Protein AF-A0A2W2F223-F1 (afdb_monomer)

Secondary structure (DSSP, 8-state):
--SSSSGGG---S-THHHHHHHHHHHHHHHHHHT-HHHHHHHHHHSEEEEEHHHHHHHHHHHHHHHHHHHHHH-TT----SHHHHHHHHHTPPP-TTTT----SEEEETTEEEEEHHHHHHHHHHHT-TTSS---HHHHHHHHHHHHHHHHHHHHTSTTPPPTTSPPTT-----TTS------SEEEEETTEEEEEEE--PPP-HHHHTT-HHHHHHHHHHHHHHHHHHHHHHHHHHH--B-SS-B-TT-SEEEEEEEESS-----SSGGG-EEEE-TTSPEEESEEEHHHHHHHHT----

Sequence (301 aa):
MLAQTSALSIRWWEPELPAMIALLQALSHYLTHYTSAGWLSLVRYGYVSLRREALEELLSRTLPTLQAELAAWLPLDNFTEAQQILERLDHMPLRLWPQEPGPVVHWAGPDILIDFEAASRHLHRLCTVAGTTHDPKVAKVRADHFEQTVQHLIDQTPWKPSQSAPIRGFKPRPRGTKVLTDFDAVGELSDTLLIVSCKSHPYTASYDAGDHKTVRNVASLVENAVTKWAEVVATLTGRPVGANYDFSRYRRILGTVCLPHTPYTSLGPATEVIDTNAQGQPLRAANSFEELATWLGAEKG

Foldseek 3Di:
DPDDDPVVPDDLFDLLLLLLVLLVVLVVCCCVPPDPVQVVCCVPPQKGKDFPVVSQVSSQVCQVVSQVVCCVVPVPHHDNGSVVSVVSQVPPDQDPFVHADDGQWDDDDRMIMGRNVNSVRVNVVRPDSQADPPPVVSVVVLLLVQLVVLQVLQCQFLQNDDPQDDQFQDFFAAAPGDTLGTQSHWGDDQQEIEGEAEDAHDDDSCVVVPVVVVLVVVQVVLVVVLVSQVVVQVCCQVGQDHPPGHSVSHPYYHYAYEYQDDHDYDPDQQADFPDAAPVRQTDGNYDYSVSVSVRSVPDDD

Structure (mmCIF, N/CA/C/O backbone):
data_AF-A0A2W2F223-F1
#
_entry.id   AF-A0A2W2F223-F1
#
loop_
_atom_site.group_PDB
_atom_site.id
_atom_site.type_symbol
_atom_site.label_atom_id
_atom_site.label_alt_id
_atom_site.label_comp_id
_atom_site.label_asym_id
_atom_site.label_entity_id
_atom_site.label_seq_id
_atom_site.pdbx_PDB_ins_code
_atom_site.Cartn_x
_atom_site.Cartn_y
_atom_site.Cartn_z
_atom_site.occupancy
_atom_site.B_iso_or_equiv
_atom_site.auth_seq_id
_atom_site.auth_comp_id
_atom_site.auth_asym_id
_atom_site.auth_atom_id
_atom_site.pdbx_PDB_model_num
ATOM 1 N N . MET A 1 1 ? 17.161 24.081 4.246 1.00 33.97 1 MET A N 1
ATOM 2 C CA . MET A 1 1 ? 18.411 23.354 3.929 1.00 33.97 1 MET A CA 1
ATOM 3 C C . MET A 1 1 ? 18.612 22.223 4.948 1.00 33.97 1 MET A C 1
ATOM 5 O O . MET A 1 1 ? 19.517 22.290 5.757 1.00 33.97 1 MET A O 1
ATOM 9 N N . LEU A 1 2 ? 17.710 21.231 4.952 1.00 30.62 2 LEU A N 1
ATOM 10 C CA . LEU A 1 2 ? 17.731 20.001 5.770 1.00 30.62 2 LEU A CA 1
ATOM 11 C C . LEU A 1 2 ? 16.719 19.026 5.128 1.00 30.62 2 LEU A C 1
ATOM 13 O O . LEU A 1 2 ? 15.607 18.881 5.618 1.00 30.62 2 LEU A O 1
ATOM 17 N N . ALA A 1 3 ? 17.033 18.471 3.951 1.00 30.80 3 ALA A N 1
ATOM 18 C CA . ALA A 1 3 ? 16.154 17.488 3.290 1.00 30.80 3 ALA A CA 1
ATOM 19 C C . ALA A 1 3 ? 16.835 16.591 2.234 1.00 30.80 3 ALA A C 1
ATOM 21 O O . ALA A 1 3 ? 16.138 15.864 1.540 1.00 30.80 3 ALA A O 1
ATOM 22 N N . GLN A 1 4 ? 18.164 16.613 2.073 1.00 33.88 4 GLN A N 1
ATOM 23 C CA . GLN A 1 4 ? 18.821 15.866 0.981 1.00 33.88 4 GLN A CA 1
ATOM 24 C C . GLN A 1 4 ? 19.771 14.751 1.434 1.00 33.88 4 GLN A C 1
ATOM 26 O O . GLN A 1 4 ? 20.202 13.956 0.611 1.00 33.88 4 GLN A O 1
ATOM 31 N N . THR A 1 5 ? 20.053 14.609 2.730 1.00 34.19 5 THR A N 1
ATOM 32 C CA . THR A 1 5 ? 21.125 13.704 3.185 1.00 34.19 5 THR A CA 1
ATOM 33 C C . THR A 1 5 ? 20.661 12.318 3.654 1.00 34.19 5 THR A C 1
ATOM 35 O O . THR A 1 5 ? 21.509 11.495 3.975 1.00 34.19 5 THR A O 1
ATOM 38 N N . SER A 1 6 ? 19.352 12.013 3.694 1.00 42.22 6 SER A N 1
ATOM 39 C CA . SER A 1 6 ? 18.862 10.696 4.176 1.00 42.22 6 SER A CA 1
ATOM 40 C C . SER A 1 6 ? 18.339 9.745 3.086 1.00 42.22 6 SER A C 1
ATOM 42 O O . SER A 1 6 ? 18.325 8.531 3.295 1.00 42.22 6 SER A O 1
ATOM 44 N N . ALA A 1 7 ? 17.980 10.268 1.906 1.00 48.12 7 ALA A N 1
ATOM 45 C CA . ALA A 1 7 ? 17.418 9.475 0.805 1.00 48.12 7 ALA A CA 1
ATOM 46 C C . ALA A 1 7 ? 18.445 8.544 0.128 1.00 48.12 7 ALA A C 1
ATOM 48 O O . ALA A 1 7 ? 18.071 7.541 -0.467 1.00 48.12 7 ALA A O 1
ATOM 49 N N . LEU A 1 8 ? 19.745 8.820 0.281 1.00 52.53 8 LEU A N 1
ATOM 50 C CA . LEU A 1 8 ? 20.840 8.084 -0.368 1.00 52.53 8 LEU A CA 1
ATOM 51 C C . LEU A 1 8 ? 21.090 6.664 0.185 1.00 52.53 8 LEU A C 1
ATOM 53 O O . LEU A 1 8 ? 21.979 5.980 -0.308 1.00 52.53 8 LEU A O 1
ATOM 57 N N . SER A 1 9 ? 20.364 6.208 1.217 1.00 63.41 9 SER A N 1
ATOM 58 C CA . SER A 1 9 ? 20.694 4.956 1.935 1.00 63.41 9 SER A CA 1
ATOM 59 C C . SER A 1 9 ? 19.692 3.810 1.789 1.00 63.41 9 SER A C 1
ATOM 61 O O . SER A 1 9 ? 19.864 2.788 2.456 1.00 63.41 9 SER A O 1
ATOM 63 N N . ILE A 1 10 ? 18.636 3.977 0.987 1.00 73.81 10 ILE A N 1
ATOM 64 C CA . ILE A 1 10 ? 17.572 2.978 0.839 1.00 73.81 10 ILE A CA 1
ATOM 65 C C . ILE A 1 10 ? 17.520 2.528 -0.619 1.00 73.81 10 ILE A C 1
ATOM 67 O O . ILE A 1 10 ? 17.079 3.279 -1.488 1.00 73.81 10 ILE A O 1
ATOM 71 N N . ARG A 1 11 ? 17.946 1.289 -0.882 1.00 79.12 11 ARG A N 1
ATOM 72 C CA . ARG A 1 11 ? 17.775 0.658 -2.193 1.00 79.12 11 ARG A CA 1
ATOM 73 C C . ARG A 1 11 ? 16.401 -0.000 -2.223 1.00 79.12 11 ARG A C 1
ATOM 75 O O . ARG A 1 11 ? 16.211 -1.037 -1.597 1.00 79.12 11 ARG A O 1
ATOM 82 N N . TRP A 1 12 ? 15.445 0.615 -2.913 1.00 81.25 12 TRP A N 1
ATOM 83 C CA . TRP A 1 12 ? 14.082 0.083 -3.051 1.00 81.25 12 TRP A CA 1
ATOM 84 C C . TRP A 1 12 ? 13.846 -0.656 -4.376 1.00 81.25 12 TRP A C 1
ATOM 86 O O . TRP A 1 12 ? 12.848 -1.361 -4.495 1.00 81.25 12 TRP A O 1
ATOM 96 N N . TRP A 1 13 ? 14.767 -0.533 -5.332 1.00 84.00 13 TRP A N 1
ATOM 97 C CA . TRP A 1 13 ? 14.643 -1.044 -6.697 1.00 84.00 13 TRP A CA 1
ATOM 98 C C . TRP A 1 13 ? 15.565 -2.237 -6.991 1.00 84.00 13 TRP A C 1
ATOM 100 O O . TRP A 1 13 ? 16.594 -2.435 -6.335 1.00 84.00 13 TRP A O 1
ATOM 110 N N . GLU A 1 14 ? 15.203 -2.999 -8.025 1.00 82.88 14 GLU A N 1
ATOM 111 C CA . GLU A 1 14 ? 16.030 -4.053 -8.626 1.00 82.88 14 GLU A CA 1
ATOM 112 C C . GLU A 1 14 ? 17.066 -3.442 -9.603 1.00 82.88 14 GLU A C 1
ATOM 114 O O . GLU A 1 14 ? 16.753 -2.438 -10.250 1.00 82.88 14 GLU A O 1
ATOM 119 N N . PRO A 1 15 ? 18.284 -4.007 -9.742 1.00 82.00 15 PRO A N 1
ATOM 120 C CA . PRO A 1 15 ? 19.326 -3.504 -10.658 1.00 82.00 15 PRO A CA 1
ATOM 121 C C . PRO A 1 15 ? 18.886 -3.345 -12.124 1.00 82.00 15 PRO A C 1
ATOM 123 O O . PRO A 1 15 ? 19.472 -2.570 -12.880 1.00 82.00 15 PRO A O 1
ATOM 126 N N . GLU A 1 16 ? 17.862 -4.086 -12.534 1.00 88.56 16 GLU A N 1
ATOM 127 C CA . GLU A 1 16 ? 17.272 -4.067 -13.869 1.00 88.56 16 GLU A CA 1
ATOM 128 C C . GLU A 1 16 ? 16.435 -2.800 -14.121 1.00 88.56 16 GLU A C 1
ATOM 130 O O . GLU A 1 16 ? 16.304 -2.383 -15.271 1.00 88.56 16 GLU A O 1
ATOM 135 N N . LEU A 1 17 ? 15.900 -2.145 -13.076 1.00 89.44 17 LEU A N 1
ATOM 136 C CA . LEU A 1 17 ? 15.069 -0.941 -13.222 1.00 89.44 17 LEU A CA 1
ATOM 137 C C . LEU A 1 17 ? 15.830 0.221 -13.893 1.00 89.44 17 LEU A C 1
ATOM 139 O O . LEU A 1 17 ? 15.339 0.726 -14.906 1.00 89.44 17 LEU A O 1
ATOM 143 N N . PRO A 1 18 ? 17.021 0.633 -13.409 1.00 89.94 18 PRO A N 1
ATOM 144 C CA . PRO A 1 18 ? 17.827 1.643 -14.088 1.00 89.94 18 PRO A CA 1
ATOM 145 C C . PRO A 1 18 ? 18.122 1.306 -15.560 1.00 89.94 18 PRO A C 1
ATOM 147 O O . PRO A 1 18 ? 18.061 2.192 -16.411 1.00 89.94 18 PRO A O 1
ATOM 150 N N . ALA A 1 19 ? 18.406 0.036 -15.877 1.00 91.62 19 ALA A N 1
ATOM 151 C CA . ALA A 1 19 ? 18.698 -0.398 -17.246 1.00 91.62 19 ALA A CA 1
ATOM 152 C C . ALA A 1 19 ? 17.461 -0.288 -18.152 1.00 91.62 19 ALA A C 1
ATOM 154 O O . ALA A 1 19 ? 17.561 0.185 -19.284 1.00 91.62 19 ALA A O 1
ATOM 155 N N . MET A 1 20 ? 16.286 -0.663 -17.636 1.00 93.25 20 MET A N 1
ATOM 156 C CA . MET A 1 20 ? 15.016 -0.560 -18.358 1.00 93.25 20 MET A CA 1
ATOM 157 C C . MET A 1 20 ? 14.660 0.893 -18.679 1.00 93.25 20 MET A C 1
ATOM 159 O O . MET A 1 20 ? 14.291 1.210 -19.810 1.00 93.25 20 MET A O 1
ATOM 163 N N . ILE A 1 21 ? 14.806 1.789 -17.697 1.00 91.75 21 ILE A N 1
ATOM 164 C CA . ILE A 1 21 ? 14.555 3.223 -17.888 1.00 91.75 21 ILE A CA 1
ATOM 165 C C . ILE A 1 21 ? 15.521 3.789 -18.933 1.00 91.75 21 ILE A C 1
ATOM 167 O O . ILE A 1 21 ? 15.077 4.474 -19.854 1.00 91.75 21 ILE A O 1
ATOM 171 N N . ALA A 1 22 ? 16.812 3.452 -18.840 1.00 91.12 22 ALA A N 1
ATOM 172 C CA . ALA A 1 22 ? 17.816 3.925 -19.787 1.00 91.12 22 ALA A CA 1
ATOM 173 C C . ALA A 1 22 ? 17.512 3.483 -21.230 1.00 91.12 22 ALA A C 1
ATOM 175 O O . ALA A 1 22 ? 17.562 4.308 -22.145 1.00 91.12 22 ALA A O 1
ATOM 176 N N . LEU A 1 23 ? 17.127 2.216 -21.437 1.00 93.00 23 LEU A N 1
ATOM 177 C CA . LEU A 1 23 ? 16.709 1.714 -22.750 1.00 93.00 23 LEU A CA 1
ATOM 178 C C . LEU A 1 23 ? 15.499 2.487 -23.293 1.00 93.00 23 LEU A C 1
ATOM 180 O O . LEU A 1 23 ? 15.528 2.962 -24.429 1.00 93.00 23 LEU A O 1
ATOM 184 N N . LEU A 1 24 ? 14.441 2.639 -22.493 1.00 92.62 24 LEU A N 1
ATOM 185 C CA . LEU A 1 24 ? 13.205 3.299 -22.926 1.00 92.62 24 LEU A CA 1
ATOM 186 C C . LEU A 1 24 ? 13.406 4.791 -23.226 1.00 92.62 24 LEU A C 1
ATOM 188 O O . LEU A 1 24 ? 12.861 5.301 -24.208 1.00 92.62 24 LEU A O 1
ATOM 192 N N . GLN A 1 25 ? 14.220 5.493 -22.433 1.00 89.25 25 GLN A N 1
ATOM 193 C CA . GLN A 1 25 ? 14.566 6.893 -22.691 1.00 89.25 25 GLN A CA 1
ATOM 194 C C . GLN A 1 25 ? 15.412 7.045 -23.962 1.00 89.25 25 GLN A C 1
ATOM 196 O O . GLN A 1 25 ? 15.127 7.919 -24.786 1.00 89.25 25 GLN A O 1
ATOM 201 N N . ALA A 1 26 ? 16.400 6.169 -24.174 1.00 90.12 26 ALA A N 1
ATOM 202 C CA . ALA A 1 26 ? 17.192 6.154 -25.401 1.00 90.12 26 ALA A CA 1
ATOM 203 C C . ALA A 1 26 ? 16.303 5.924 -26.635 1.00 90.12 26 ALA A C 1
ATOM 205 O O . ALA A 1 26 ? 16.386 6.671 -27.612 1.00 90.12 26 ALA A O 1
ATOM 206 N N . LEU A 1 27 ? 15.382 4.958 -26.575 1.00 90.69 27 LEU A N 1
ATOM 207 C CA . LEU A 1 27 ? 14.442 4.690 -27.666 1.00 90.69 27 LEU A CA 1
ATOM 208 C C . LEU A 1 27 ? 13.472 5.848 -27.908 1.00 90.69 27 LEU A C 1
ATOM 210 O O . LEU A 1 27 ? 13.186 6.158 -29.062 1.00 90.69 27 LEU A O 1
ATOM 214 N N . SER A 1 28 ? 13.009 6.529 -26.858 1.00 88.75 28 SER A N 1
ATOM 215 C CA . SER A 1 28 ? 12.209 7.752 -26.998 1.00 88.75 28 SER A CA 1
ATOM 216 C C . SER A 1 28 ? 12.966 8.829 -27.786 1.00 88.75 28 SER A C 1
ATOM 218 O O . SER A 1 28 ? 12.421 9.422 -28.723 1.00 88.75 28 SER A O 1
ATOM 220 N N . HIS A 1 29 ? 14.256 9.021 -27.489 1.00 86.62 29 HIS A N 1
ATOM 221 C CA . HIS A 1 29 ? 15.120 9.929 -28.245 1.00 86.62 29 HIS A CA 1
ATOM 222 C C . HIS A 1 29 ? 15.270 9.487 -29.713 1.00 86.62 29 HIS A C 1
ATOM 224 O O . HIS A 1 29 ? 15.139 10.308 -30.624 1.00 86.62 29 HIS A O 1
ATOM 230 N N . TYR A 1 30 ? 15.465 8.189 -29.965 1.00 87.38 30 TYR A N 1
ATOM 231 C CA . TYR A 1 30 ? 15.542 7.630 -31.319 1.00 87.38 30 TYR A CA 1
ATOM 232 C C . TYR A 1 30 ? 14.266 7.860 -32.137 1.00 87.38 30 TYR A C 1
ATOM 234 O O . TYR A 1 30 ? 14.318 8.393 -33.248 1.00 87.38 30 TYR A O 1
ATOM 242 N N . LEU A 1 31 ? 13.114 7.511 -31.567 1.00 89.38 31 LEU A N 1
ATOM 243 C CA . LEU A 1 31 ? 11.806 7.666 -32.201 1.00 89.38 31 LEU A CA 1
ATOM 244 C C . LEU A 1 31 ? 11.466 9.139 -32.460 1.00 89.38 31 LEU A C 1
ATOM 246 O O . LEU A 1 31 ? 10.843 9.465 -33.467 1.00 89.38 31 LEU A O 1
ATOM 250 N N . THR A 1 32 ? 11.887 10.044 -31.579 1.00 87.44 32 THR A N 1
ATOM 251 C CA . THR A 1 32 ? 11.596 11.477 -31.721 1.00 87.44 32 THR A CA 1
ATOM 252 C C . THR A 1 32 ? 12.486 12.154 -32.763 1.00 87.44 32 THR A C 1
ATOM 254 O O . THR A 1 32 ? 12.004 12.992 -33.523 1.00 87.44 32 THR A O 1
ATOM 257 N N . HIS A 1 33 ? 13.775 11.806 -32.819 1.00 84.69 33 HIS A N 1
ATOM 258 C CA . HIS A 1 33 ? 14.760 12.586 -33.580 1.00 84.69 33 HIS A CA 1
ATOM 259 C C . HIS A 1 33 ? 15.299 11.908 -34.842 1.00 84.69 33 HIS A C 1
ATOM 261 O O . HIS A 1 33 ? 15.836 12.606 -35.700 1.00 84.69 33 HIS A O 1
ATOM 267 N N . TYR A 1 34 ? 15.170 10.585 -34.981 1.00 81.94 34 TYR A N 1
ATOM 268 C CA . TYR A 1 34 ? 15.883 9.844 -36.029 1.00 81.94 34 TYR A CA 1
ATOM 269 C C . TYR A 1 34 ? 14.976 9.080 -36.993 1.00 81.94 34 TYR A C 1
ATOM 271 O O . TYR A 1 34 ? 15.423 8.762 -38.095 1.00 81.94 34 TYR A O 1
ATOM 279 N N . THR A 1 35 ? 13.720 8.774 -36.641 1.00 82.75 35 THR A N 1
ATOM 280 C CA . THR A 1 35 ? 12.851 8.014 -37.554 1.00 82.75 35 THR A CA 1
ATOM 281 C C . THR A 1 35 ? 11.352 8.177 -37.305 1.00 82.75 35 THR A C 1
ATOM 283 O O . THR A 1 35 ? 10.844 7.946 -36.213 1.00 82.75 35 THR A O 1
ATOM 286 N N . SER A 1 36 ? 10.599 8.466 -38.370 1.00 82.19 36 SER A N 1
ATOM 287 C CA . SER A 1 36 ? 9.137 8.318 -38.382 1.00 82.19 36 SER A CA 1
ATOM 288 C C . SER A 1 36 ? 8.697 6.871 -38.647 1.00 82.19 36 SER A C 1
ATOM 290 O O . SER A 1 36 ? 7.619 6.458 -38.221 1.00 82.19 36 SER A O 1
ATOM 292 N N . ALA A 1 37 ? 9.537 6.065 -39.306 1.00 82.94 37 ALA A N 1
ATOM 293 C CA . ALA A 1 37 ? 9.255 4.655 -39.573 1.00 82.94 37 ALA A CA 1
ATOM 294 C C . ALA A 1 37 ? 9.281 3.806 -38.291 1.00 82.94 37 ALA A C 1
ATOM 296 O O . ALA A 1 37 ? 8.512 2.852 -38.179 1.00 82.94 37 ALA A O 1
ATOM 297 N N . GLY A 1 38 ? 10.101 4.185 -37.302 1.00 83.88 38 GLY A N 1
ATOM 298 C CA . GLY A 1 38 ? 10.106 3.549 -35.982 1.00 83.88 38 GLY A CA 1
ATOM 299 C C . GLY A 1 38 ? 8.754 3.672 -35.275 1.00 83.88 38 GLY A C 1
ATOM 300 O O . GLY A 1 38 ? 8.244 2.675 -34.770 1.00 83.88 38 GLY A O 1
ATOM 301 N N . TRP A 1 39 ? 8.115 4.847 -35.337 1.00 87.44 39 TRP A N 1
ATOM 302 C CA . TRP A 1 39 ? 6.755 5.042 -34.818 1.00 87.44 39 TRP A CA 1
ATOM 303 C C . TRP A 1 39 ? 5.729 4.158 -35.525 1.00 87.44 39 TRP A C 1
ATOM 305 O O . TRP A 1 39 ? 4.874 3.564 -34.873 1.00 87.44 39 TRP A O 1
ATOM 315 N N . LEU A 1 40 ? 5.823 4.030 -36.851 1.00 86.81 40 LEU A N 1
ATOM 316 C CA . LEU A 1 40 ? 4.922 3.162 -37.611 1.00 86.81 40 LEU A CA 1
ATOM 317 C C . LEU A 1 40 ? 5.090 1.686 -37.229 1.00 86.81 40 LEU A C 1
ATOM 319 O O . LEU A 1 40 ? 4.088 0.985 -37.114 1.00 86.81 40 LEU A O 1
ATOM 323 N N . SER A 1 41 ? 6.325 1.218 -37.021 1.00 85.62 41 SER A N 1
ATOM 324 C CA . SER A 1 41 ? 6.598 -0.147 -36.552 1.00 85.62 41 SER A CA 1
ATOM 325 C C . SER A 1 41 ? 6.035 -0.379 -35.151 1.00 85.62 41 SER A C 1
ATOM 327 O O . SER A 1 41 ? 5.321 -1.358 -34.931 1.00 85.62 41 SER A O 1
ATOM 329 N N . LEU A 1 42 ? 6.282 0.562 -34.236 1.00 89.00 42 LEU A N 1
ATOM 330 C CA . LEU A 1 42 ? 5.796 0.492 -32.863 1.00 89.00 42 LEU A CA 1
ATOM 331 C C . LEU A 1 42 ? 4.265 0.412 -32.814 1.00 89.00 42 LEU A C 1
ATOM 333 O O . LEU A 1 42 ? 3.719 -0.481 -32.178 1.00 89.00 42 LEU A O 1
ATOM 337 N N . VAL A 1 43 ? 3.568 1.296 -33.533 1.00 88.62 43 VAL A N 1
ATOM 338 C CA . VAL A 1 43 ? 2.095 1.335 -33.542 1.00 88.62 43 VAL A CA 1
ATOM 339 C C . VAL A 1 43 ? 1.487 0.106 -34.225 1.00 88.62 43 VAL A C 1
ATOM 341 O O . VAL A 1 43 ? 0.413 -0.340 -33.829 1.00 88.62 43 VAL A O 1
ATOM 344 N N . ARG A 1 44 ? 2.137 -0.448 -35.257 1.00 88.44 44 ARG A N 1
ATOM 345 C CA . ARG A 1 44 ? 1.602 -1.602 -36.002 1.00 88.44 44 ARG A CA 1
ATOM 346 C C . ARG A 1 44 ? 1.857 -2.937 -35.323 1.00 88.44 44 ARG A C 1
ATOM 348 O O . ARG A 1 44 ? 1.002 -3.813 -35.407 1.00 88.44 44 ARG A O 1
ATOM 355 N N . TYR A 1 45 ? 3.032 -3.108 -34.728 1.00 88.44 45 TYR A N 1
ATOM 356 C CA . TYR A 1 45 ? 3.508 -4.421 -34.295 1.00 88.44 45 TYR A CA 1
ATOM 357 C C . TYR A 1 45 ? 3.865 -4.480 -32.810 1.00 88.44 45 TYR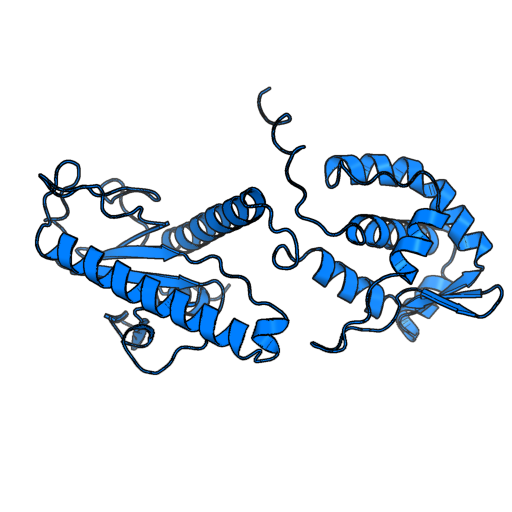 A C 1
ATOM 359 O O . TYR A 1 45 ? 4.000 -5.577 -32.290 1.00 88.44 45 TYR A O 1
ATOM 367 N N . GLY A 1 46 ? 4.027 -3.341 -32.131 1.00 89.94 46 GLY A N 1
ATOM 368 C CA . GLY A 1 46 ? 4.533 -3.294 -30.755 1.00 89.94 46 GLY A CA 1
ATOM 369 C C . GLY A 1 46 ? 6.059 -3.397 -30.646 1.00 89.94 46 GLY A C 1
ATOM 370 O O . GLY A 1 46 ? 6.588 -3.419 -29.539 1.00 89.94 46 GLY A O 1
ATOM 371 N N . TYR A 1 47 ? 6.775 -3.411 -31.777 1.00 91.00 47 TYR A N 1
ATOM 372 C CA . TYR A 1 47 ? 8.230 -3.559 -31.825 1.00 91.00 47 TYR A CA 1
ATOM 373 C C . TYR A 1 47 ? 8.904 -2.378 -32.515 1.00 91.00 47 TYR A C 1
ATOM 375 O O . TYR A 1 47 ? 8.398 -1.841 -33.508 1.00 91.00 47 TYR A O 1
ATOM 383 N N . VAL A 1 48 ? 10.108 -2.042 -32.054 1.00 92.25 48 VAL A N 1
ATOM 384 C CA . VAL A 1 48 ? 11.045 -1.186 -32.791 1.00 92.25 48 VAL A CA 1
ATOM 385 C C . VAL A 1 48 ? 12.217 -2.037 -33.258 1.00 92.25 48 VAL A C 1
ATOM 387 O O . VAL A 1 48 ? 12.873 -2.685 -32.450 1.00 92.25 48 VAL A O 1
ATOM 390 N N . SER A 1 49 ? 12.476 -2.025 -34.565 1.00 90.00 49 SER A N 1
ATOM 391 C CA . SER A 1 49 ? 13.626 -2.695 -35.173 1.00 90.00 49 SER A CA 1
ATOM 392 C C . SER A 1 49 ? 14.693 -1.669 -35.529 1.00 90.00 49 SER A C 1
ATOM 394 O O . SER A 1 49 ? 14.391 -0.647 -36.149 1.00 90.00 49 SER A O 1
ATOM 396 N N . LEU A 1 50 ? 15.938 -1.954 -35.169 1.00 91.50 50 LEU A N 1
ATOM 397 C CA . LEU A 1 50 ? 17.101 -1.147 -35.528 1.00 91.50 50 LEU A CA 1
ATOM 398 C C . LEU A 1 50 ? 18.354 -2.022 -35.599 1.00 91.50 50 LEU A C 1
ATOM 400 O O . LEU A 1 50 ? 18.329 -3.173 -35.177 1.00 91.50 50 LEU A O 1
ATOM 404 N N . ARG A 1 51 ? 19.452 -1.483 -36.132 1.00 92.00 51 ARG A N 1
ATOM 405 C CA . ARG A 1 51 ? 20.747 -2.168 -36.074 1.00 92.00 51 ARG A CA 1
ATOM 406 C C . ARG A 1 51 ? 21.299 -2.148 -34.659 1.00 92.00 51 ARG A C 1
ATOM 408 O O . ARG A 1 51 ? 21.160 -1.141 -33.960 1.00 92.00 51 ARG A O 1
ATOM 415 N N . ARG A 1 52 ? 21.980 -3.223 -34.273 1.00 91.56 52 ARG A N 1
ATOM 416 C CA . ARG A 1 52 ? 22.632 -3.342 -32.968 1.00 91.56 52 ARG A CA 1
ATOM 417 C C . ARG A 1 52 ? 23.589 -2.181 -32.708 1.00 91.56 52 ARG A C 1
ATOM 419 O O . ARG A 1 52 ? 23.497 -1.540 -31.666 1.00 91.56 52 ARG A O 1
ATOM 426 N N . GLU A 1 53 ? 24.447 -1.864 -33.672 1.00 91.88 53 GLU A N 1
ATOM 427 C CA . GLU A 1 53 ? 25.446 -0.801 -33.529 1.00 91.88 53 GLU A CA 1
ATOM 428 C C . GLU A 1 53 ? 24.776 0.568 -33.347 1.00 91.88 53 GLU A C 1
ATOM 430 O O . GLU A 1 53 ? 25.256 1.405 -32.588 1.00 91.88 53 GLU A O 1
ATOM 435 N N . ALA A 1 54 ? 23.622 0.779 -33.992 1.00 90.62 54 ALA A N 1
ATOM 436 C CA . ALA A 1 54 ? 22.850 2.007 -33.837 1.00 90.62 54 ALA A CA 1
ATOM 437 C C . ALA A 1 54 ? 22.243 2.127 -32.430 1.00 90.62 54 ALA A C 1
ATOM 439 O O . ALA A 1 54 ? 22.203 3.227 -31.881 1.00 90.62 54 ALA A O 1
ATOM 440 N N . LEU A 1 55 ? 21.795 1.017 -31.830 1.00 91.56 55 LEU A N 1
ATOM 441 C CA . LEU A 1 55 ? 21.317 1.006 -30.445 1.00 91.56 55 LEU A CA 1
ATOM 442 C C . LEU A 1 55 ? 22.457 1.269 -29.453 1.00 91.56 55 LEU A C 1
ATOM 444 O O . LEU A 1 55 ? 22.294 2.072 -28.536 1.00 91.56 55 LEU A O 1
ATOM 448 N N . GLU A 1 56 ? 23.609 0.625 -29.642 1.00 92.06 56 GLU A N 1
ATOM 449 C CA . GLU A 1 56 ? 24.795 0.820 -28.798 1.00 92.06 56 GLU A CA 1
ATOM 450 C C . GLU A 1 56 ? 25.295 2.269 -28.857 1.00 92.06 56 GLU A C 1
ATOM 452 O O . GLU A 1 56 ? 25.585 2.874 -27.821 1.00 92.06 56 GLU A O 1
ATOM 457 N N . GLU A 1 57 ? 25.335 2.863 -30.052 1.00 91.69 57 GLU A N 1
ATOM 458 C CA . GLU A 1 57 ? 25.698 4.266 -30.243 1.00 91.69 57 GLU A CA 1
ATOM 459 C C . GLU A 1 57 ? 24.681 5.213 -29.590 1.00 91.69 57 GLU A C 1
ATOM 461 O O . GLU A 1 57 ? 25.065 6.154 -28.892 1.00 91.69 57 GLU A O 1
ATOM 466 N N . LEU A 1 58 ? 23.386 4.958 -29.781 1.00 91.62 58 LEU A N 1
ATOM 467 C CA . LEU A 1 58 ? 22.303 5.739 -29.184 1.00 91.62 58 LEU A CA 1
ATOM 468 C C . LEU A 1 58 ? 22.376 5.724 -27.653 1.00 91.62 58 LEU A C 1
ATOM 470 O O . LEU A 1 58 ? 22.316 6.780 -27.017 1.00 91.62 58 LEU A O 1
ATOM 474 N N . LEU A 1 59 ? 22.533 4.540 -27.060 1.00 92.00 59 LEU A N 1
ATOM 475 C CA . LEU A 1 59 ? 22.720 4.383 -25.621 1.00 92.00 59 LEU A CA 1
ATOM 476 C C . LEU A 1 59 ? 23.972 5.133 -25.171 1.00 92.00 59 LEU A C 1
ATOM 478 O O . LEU A 1 59 ? 23.879 5.975 -24.289 1.00 92.00 59 LEU A O 1
ATOM 482 N N . SER A 1 60 ? 25.116 4.928 -25.827 1.00 91.62 60 SER A N 1
ATOM 483 C CA . SER A 1 60 ? 26.379 5.587 -25.457 1.00 91.62 60 SER A CA 1
ATOM 484 C C . SER A 1 60 ? 26.290 7.115 -25.498 1.00 91.62 60 SER A C 1
ATOM 486 O O . SER A 1 60 ? 26.837 7.793 -24.630 1.00 91.62 60 SER A O 1
ATOM 488 N N . ARG A 1 61 ? 25.573 7.672 -26.482 1.00 88.94 61 ARG A N 1
ATOM 489 C CA . ARG A 1 61 ? 25.362 9.121 -26.621 1.00 88.94 61 ARG A CA 1
ATOM 490 C C . ARG A 1 61 ? 24.426 9.688 -25.555 1.00 88.94 61 ARG A C 1
ATOM 492 O O . ARG A 1 61 ? 24.648 10.801 -25.090 1.00 88.94 61 ARG A O 1
ATOM 499 N N . THR A 1 62 ? 23.373 8.956 -25.198 1.00 87.31 62 THR A N 1
ATOM 500 C CA . THR A 1 62 ? 22.350 9.425 -24.247 1.00 87.31 62 THR A CA 1
ATOM 501 C C . THR A 1 62 ? 22.757 9.202 -22.792 1.00 87.31 62 THR A C 1
ATOM 503 O O . THR A 1 62 ? 22.395 9.997 -21.924 1.00 87.31 62 THR A O 1
ATOM 506 N N . LEU A 1 63 ? 23.565 8.176 -22.520 1.00 87.25 63 LEU A N 1
ATOM 507 C CA . LEU A 1 63 ? 23.892 7.707 -21.178 1.00 87.25 63 LEU A CA 1
ATOM 508 C C . LEU A 1 63 ? 24.419 8.782 -20.215 1.00 87.25 63 LEU A C 1
ATOM 510 O O . LEU A 1 63 ? 23.954 8.784 -19.079 1.00 87.25 63 LEU A O 1
ATOM 514 N N . PRO A 1 64 ? 25.299 9.730 -20.601 1.00 85.88 64 PRO A N 1
ATOM 515 C CA . PRO A 1 64 ? 25.751 10.776 -19.679 1.00 85.88 64 PRO A CA 1
ATOM 516 C C . PRO A 1 64 ? 24.610 11.666 -19.167 1.00 85.88 64 PRO A C 1
ATOM 518 O O . PRO A 1 64 ? 24.584 12.034 -17.994 1.00 85.88 64 PRO A O 1
ATOM 521 N N . THR A 1 65 ? 23.647 11.994 -20.033 1.00 83.19 65 THR A N 1
ATOM 522 C CA . THR A 1 65 ? 22.459 12.768 -19.653 1.00 83.19 65 THR A CA 1
ATOM 523 C C . THR A 1 65 ? 21.523 11.924 -18.795 1.00 83.19 65 THR A C 1
ATOM 525 O O . THR A 1 65 ? 21.090 12.381 -17.739 1.00 83.19 65 THR A O 1
ATOM 528 N N . LEU A 1 66 ? 21.274 10.673 -19.198 1.00 81.38 66 LEU A N 1
ATOM 529 C CA . LEU A 1 66 ? 20.385 9.770 -18.463 1.00 81.38 66 LEU A CA 1
ATOM 530 C C . LEU A 1 66 ? 20.932 9.440 -17.072 1.00 81.38 66 LEU A C 1
ATOM 532 O O . LEU A 1 66 ? 20.175 9.420 -16.113 1.00 81.38 66 LEU A O 1
ATOM 536 N N . GLN A 1 67 ? 22.241 9.240 -16.919 1.00 81.56 67 GLN A N 1
ATOM 537 C CA . GLN A 1 67 ? 22.865 9.013 -15.614 1.00 81.56 67 GLN A CA 1
ATOM 538 C C . GLN A 1 67 ? 22.646 10.174 -14.651 1.00 81.56 67 GLN A C 1
ATOM 540 O O . GLN A 1 67 ? 22.431 9.935 -13.468 1.00 81.56 67 GLN A O 1
ATOM 545 N N . ALA A 1 68 ? 22.712 11.422 -15.122 1.00 81.31 68 ALA A N 1
ATOM 546 C CA . ALA A 1 68 ? 2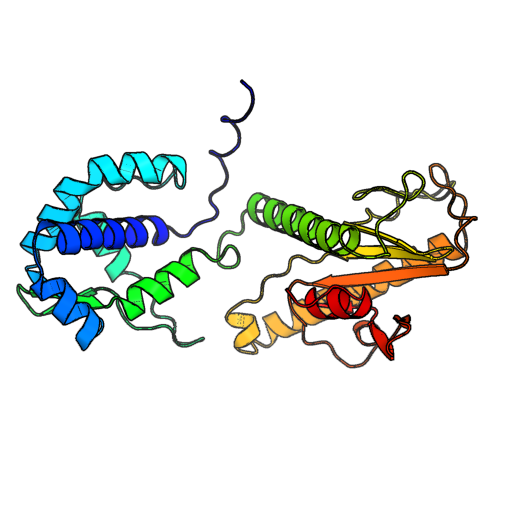2.490 12.576 -14.258 1.00 81.31 68 ALA A CA 1
ATOM 547 C C . ALA A 1 68 ? 21.052 12.595 -13.709 1.00 81.31 68 ALA A C 1
ATOM 549 O O . ALA A 1 68 ? 20.844 12.906 -12.536 1.00 81.31 68 ALA A O 1
ATOM 550 N N . GLU A 1 69 ? 20.073 12.210 -14.534 1.00 81.56 69 GLU A N 1
ATOM 551 C CA . GLU A 1 69 ? 18.672 12.057 -14.126 1.00 81.56 69 GLU A CA 1
ATOM 552 C C . GLU A 1 69 ? 18.479 10.844 -13.208 1.00 81.56 69 GLU A C 1
ATOM 554 O O . GLU A 1 69 ? 17.912 10.960 -12.120 1.00 81.56 69 GLU A O 1
ATOM 559 N N . LEU A 1 70 ? 19.009 9.685 -13.607 1.00 81.25 70 LEU A N 1
ATOM 560 C CA . LEU A 1 70 ? 18.921 8.441 -12.851 1.00 81.25 70 LEU A CA 1
ATOM 561 C C . LEU A 1 70 ? 19.608 8.564 -11.496 1.00 81.25 70 LEU A C 1
ATOM 563 O O . LEU A 1 70 ? 19.056 8.079 -10.523 1.00 81.25 70 LEU A O 1
ATOM 567 N N . ALA A 1 71 ? 20.736 9.262 -11.370 1.00 81.69 71 ALA A N 1
ATOM 568 C CA . ALA A 1 71 ? 21.420 9.449 -10.091 1.00 81.69 71 ALA A CA 1
ATOM 569 C C . ALA A 1 71 ? 20.568 10.218 -9.064 1.00 81.69 71 ALA A C 1
ATOM 571 O O . ALA A 1 71 ? 20.751 10.037 -7.859 1.00 81.69 71 ALA A O 1
ATOM 572 N N . ALA A 1 72 ? 19.614 11.044 -9.512 1.00 79.44 72 ALA A N 1
ATOM 573 C CA . ALA A 1 72 ? 18.687 11.734 -8.618 1.00 79.44 72 ALA A CA 1
ATOM 574 C C . ALA A 1 72 ? 17.647 10.785 -7.994 1.00 79.44 72 ALA A C 1
ATOM 576 O O . ALA A 1 72 ? 17.174 11.040 -6.885 1.00 79.44 72 ALA A O 1
ATOM 577 N N . TRP A 1 73 ? 17.288 9.701 -8.689 1.00 77.25 73 TRP A N 1
ATOM 578 C CA . TRP A 1 73 ? 16.239 8.760 -8.268 1.00 77.25 73 TRP A CA 1
ATOM 579 C C . TRP A 1 73 ? 16.784 7.398 -7.807 1.00 77.25 73 TRP A C 1
ATOM 581 O O . TRP A 1 73 ? 16.218 6.782 -6.906 1.00 77.25 73 TRP A O 1
ATOM 591 N N . LEU A 1 74 ? 17.891 6.955 -8.402 1.00 83.06 74 LEU A N 1
ATOM 592 C CA . LEU A 1 74 ? 18.530 5.637 -8.320 1.00 83.06 74 LEU A CA 1
ATOM 593 C C . LEU A 1 74 ? 20.068 5.779 -8.139 1.00 83.06 74 LEU A C 1
ATOM 595 O O . LEU A 1 74 ? 20.846 5.278 -8.949 1.00 83.06 74 LEU A O 1
ATOM 599 N N . PRO A 1 75 ? 20.546 6.444 -7.069 1.00 73.19 75 PRO A N 1
ATOM 600 C CA . PRO A 1 75 ? 21.945 6.877 -6.892 1.00 73.19 75 PRO A CA 1
ATOM 601 C C . PRO A 1 75 ? 23.015 5.768 -6.788 1.00 73.19 75 PRO A C 1
ATOM 603 O O . PRO A 1 75 ? 24.196 6.084 -6.665 1.00 73.19 75 PRO A O 1
ATOM 606 N N . LEU A 1 76 ? 22.632 4.485 -6.767 1.00 66.06 76 LEU A N 1
ATOM 607 C CA . LEU A 1 76 ? 23.535 3.352 -6.498 1.00 66.06 76 LEU A CA 1
ATOM 608 C C . LEU A 1 76 ? 23.914 2.536 -7.742 1.00 66.06 76 LEU A C 1
ATOM 610 O O . LEU A 1 76 ? 24.774 1.664 -7.635 1.00 66.06 76 LEU A O 1
ATOM 614 N N . ASP A 1 77 ? 23.300 2.803 -8.895 1.00 71.69 77 ASP A N 1
ATOM 615 C CA . ASP A 1 77 ? 23.551 2.063 -10.132 1.00 71.69 77 ASP A CA 1
ATOM 616 C C . ASP A 1 77 ? 24.052 3.029 -11.217 1.00 71.69 77 ASP A C 1
ATOM 618 O O . ASP A 1 77 ? 23.283 3.793 -11.795 1.00 71.69 77 ASP A O 1
ATOM 622 N N . ASN A 1 78 ? 25.361 2.993 -11.484 1.00 77.19 78 ASN A N 1
ATOM 623 C CA . ASN A 1 78 ? 26.003 3.781 -12.537 1.00 77.19 78 ASN A CA 1
ATOM 624 C C . ASN A 1 78 ? 26.422 2.852 -13.682 1.00 77.19 78 ASN A C 1
ATOM 626 O O . ASN A 1 78 ? 27.261 1.974 -13.482 1.00 77.19 78 ASN A O 1
ATOM 630 N N . PHE A 1 79 ? 25.874 3.062 -14.879 1.00 83.62 79 PHE A N 1
ATOM 631 C CA . PHE A 1 79 ? 26.288 2.332 -16.082 1.00 83.62 79 PHE A CA 1
ATOM 632 C C . PHE A 1 79 ? 27.325 3.131 -16.850 1.00 83.62 79 PHE A C 1
ATOM 634 O O . PHE A 1 79 ? 26.966 4.126 -17.451 1.00 83.62 79 PHE A O 1
ATOM 641 N N . THR A 1 80 ? 28.584 2.726 -16.901 1.00 83.38 80 THR A N 1
ATOM 642 C CA . THR A 1 80 ? 29.603 3.455 -17.673 1.00 83.38 80 THR A CA 1
ATOM 643 C C . THR A 1 80 ? 29.515 3.206 -19.177 1.00 83.38 80 THR A C 1
ATOM 645 O O . THR A 1 80 ? 30.044 3.999 -19.950 1.00 83.38 80 THR A O 1
ATOM 648 N N . GLU A 1 81 ? 28.861 2.121 -19.597 1.00 89.44 81 GLU A N 1
ATOM 649 C CA . GLU A 1 81 ? 28.862 1.650 -20.984 1.00 89.44 81 GLU A CA 1
ATOM 650 C C . GLU A 1 81 ? 27.484 1.127 -21.411 1.00 89.44 81 GLU A C 1
ATOM 652 O O . GLU A 1 81 ? 26.770 0.509 -20.620 1.00 89.44 81 GLU A O 1
ATOM 657 N N . ALA A 1 82 ? 27.132 1.312 -22.690 1.00 89.19 82 ALA A N 1
ATOM 658 C CA . ALA A 1 82 ? 25.882 0.805 -23.268 1.00 89.19 82 ALA A CA 1
ATOM 659 C C . ALA A 1 82 ? 25.738 -0.719 -23.123 1.00 89.19 82 ALA A C 1
ATOM 661 O O . ALA A 1 82 ? 24.647 -1.222 -22.855 1.00 89.19 82 ALA A O 1
ATOM 662 N N . GLN A 1 83 ? 26.851 -1.446 -23.236 1.00 90.69 83 GLN A N 1
ATOM 663 C CA . GLN A 1 83 ? 26.885 -2.901 -23.127 1.00 90.69 83 GLN A CA 1
ATOM 664 C C . GLN A 1 83 ? 26.387 -3.394 -21.758 1.00 90.69 83 GLN A C 1
ATOM 666 O O . GLN A 1 83 ? 25.653 -4.374 -21.697 1.00 90.69 83 GLN A O 1
ATOM 671 N N . GLN A 1 84 ? 26.676 -2.666 -20.673 1.00 90.56 84 GLN A N 1
ATOM 672 C CA . GLN A 1 84 ? 26.214 -3.023 -19.325 1.00 90.56 84 GLN A CA 1
ATOM 673 C C . GLN A 1 84 ? 24.685 -2.964 -19.197 1.00 90.56 84 GLN A C 1
ATOM 675 O O . GLN A 1 84 ? 24.097 -3.731 -18.435 1.00 90.56 84 GLN A O 1
ATOM 680 N N . ILE A 1 85 ? 24.036 -2.052 -19.930 1.00 90.88 85 ILE A N 1
ATOM 681 C CA . ILE A 1 85 ? 22.573 -1.930 -19.970 1.00 90.88 85 ILE A CA 1
ATOM 682 C C . ILE A 1 85 ? 21.990 -3.128 -20.715 1.00 90.88 85 ILE A C 1
ATOM 684 O O . ILE A 1 85 ? 21.096 -3.793 -20.198 1.00 90.88 85 ILE A O 1
ATOM 688 N N . LEU A 1 86 ? 22.520 -3.426 -21.904 1.00 90.81 86 LEU A N 1
ATOM 689 C CA . LEU A 1 86 ? 22.039 -4.532 -22.733 1.00 90.81 86 LEU A CA 1
ATOM 690 C C . LEU A 1 86 ? 22.222 -5.883 -22.032 1.00 90.81 86 LEU A C 1
ATOM 692 O O . LEU A 1 86 ? 21.277 -6.661 -21.978 1.00 90.81 86 LEU A O 1
ATOM 696 N N . GLU A 1 87 ? 23.380 -6.127 -21.414 1.00 90.50 87 GLU A N 1
ATOM 697 C CA . GLU A 1 87 ? 23.641 -7.341 -20.627 1.00 90.50 87 GLU A CA 1
ATOM 698 C C . GLU A 1 87 ? 22.690 -7.476 -19.438 1.00 90.50 87 GLU A C 1
ATOM 700 O O . GLU A 1 87 ? 22.186 -8.564 -19.162 1.00 90.50 87 GLU A O 1
ATOM 705 N N . ARG A 1 88 ? 22.393 -6.372 -18.738 1.00 90.69 88 ARG A N 1
ATOM 706 C CA . ARG A 1 88 ? 21.443 -6.394 -17.618 1.00 90.69 88 ARG A CA 1
ATOM 707 C C . ARG A 1 88 ? 20.050 -6.823 -18.072 1.00 90.69 88 ARG A C 1
ATOM 709 O O . ARG A 1 88 ? 19.392 -7.580 -17.365 1.00 90.69 88 ARG A O 1
ATOM 716 N N . LEU A 1 89 ? 19.610 -6.330 -19.228 1.00 91.06 89 LEU A N 1
ATOM 717 C CA . LEU A 1 89 ? 18.294 -6.635 -19.785 1.00 91.06 89 LEU A CA 1
ATOM 718 C C . LEU A 1 89 ? 18.216 -8.051 -20.368 1.00 91.06 89 LEU A C 1
ATOM 720 O O . LEU A 1 89 ? 17.193 -8.712 -20.212 1.00 91.06 89 LEU A O 1
ATOM 724 N N . ASP A 1 90 ? 19.294 -8.538 -20.981 1.00 88.81 90 ASP A N 1
ATOM 725 C CA . ASP A 1 90 ? 19.380 -9.897 -21.534 1.00 88.81 90 ASP A CA 1
ATOM 726 C C . ASP A 1 90 ? 19.363 -10.969 -20.429 1.00 88.81 90 ASP A C 1
ATOM 728 O O . ASP A 1 90 ? 18.781 -12.042 -20.583 1.00 88.81 90 ASP A O 1
ATOM 732 N N . HIS A 1 91 ? 19.935 -10.651 -19.265 1.00 87.00 91 HIS A N 1
ATOM 733 C CA . HIS A 1 91 ? 19.944 -11.526 -18.091 1.00 87.00 91 HIS A CA 1
ATOM 734 C C . HIS A 1 91 ? 18.707 -11.397 -17.191 1.00 87.00 91 HIS A C 1
ATOM 736 O O . HIS A 1 91 ? 18.685 -11.984 -16.103 1.00 87.00 91 HIS A O 1
ATOM 742 N N . MET A 1 92 ? 17.670 -10.667 -17.616 1.00 86.12 92 MET A N 1
ATOM 743 C CA . MET A 1 92 ? 16.429 -10.593 -16.850 1.00 86.12 92 MET A CA 1
ATOM 744 C C . MET A 1 92 ? 15.815 -11.992 -16.679 1.00 86.12 92 MET A C 1
ATOM 746 O O . MET A 1 92 ? 15.630 -12.716 -17.660 1.00 86.12 92 MET A O 1
ATOM 750 N N . PRO A 1 93 ? 15.472 -12.398 -15.443 1.00 76.56 93 PRO A N 1
ATOM 751 C CA . PRO A 1 93 ? 14.938 -13.726 -15.201 1.00 76.56 93 PRO A CA 1
ATOM 752 C C . PRO A 1 93 ? 13.565 -13.876 -15.857 1.00 76.56 93 PRO A C 1
ATOM 754 O O . PRO A 1 93 ? 12.659 -13.077 -15.621 1.00 76.56 93 PRO A O 1
ATOM 757 N N . LEU A 1 94 ? 13.390 -14.950 -16.628 1.00 77.38 94 LEU A N 1
ATOM 758 C CA . LEU A 1 94 ? 12.076 -15.350 -17.120 1.00 77.38 94 LEU A CA 1
ATOM 759 C C . LEU A 1 94 ? 11.202 -15.783 -15.939 1.00 77.38 94 LEU A C 1
ATOM 761 O O . LEU A 1 94 ? 11.599 -16.626 -15.130 1.00 77.38 94 LEU A O 1
ATOM 765 N N . ARG A 1 95 ? 9.988 -15.238 -15.860 1.00 72.38 95 ARG A N 1
ATOM 766 C CA . ARG A 1 95 ? 8.992 -15.633 -14.863 1.00 72.38 95 ARG A CA 1
ATOM 767 C C . ARG A 1 95 ? 7.839 -16.355 -15.537 1.00 72.38 95 ARG A C 1
ATOM 769 O O . ARG A 1 95 ? 7.083 -15.791 -16.322 1.00 72.38 95 ARG A O 1
ATOM 776 N N . LEU A 1 96 ? 7.724 -17.636 -15.201 1.00 73.88 96 LEU A N 1
ATOM 777 C CA . LEU A 1 96 ? 6.659 -18.507 -15.692 1.00 73.88 96 LEU A CA 1
ATOM 778 C C . LEU A 1 96 ? 5.339 -18.281 -14.945 1.00 73.88 96 LEU A C 1
ATOM 780 O O . LEU A 1 96 ? 4.287 -18.647 -15.461 1.00 73.88 96 LEU A O 1
ATOM 784 N N . TRP A 1 97 ? 5.388 -17.696 -13.741 1.00 66.12 97 TRP A N 1
ATOM 785 C CA . TRP A 1 97 ? 4.196 -17.406 -12.955 1.00 66.12 97 TRP A CA 1
ATOM 786 C C . TRP A 1 97 ? 4.347 -16.181 -12.016 1.00 66.12 97 TRP A C 1
ATOM 788 O O . TRP A 1 97 ? 5.286 -16.162 -11.214 1.00 66.12 97 TRP A O 1
ATOM 798 N N . PRO A 1 98 ? 3.415 -15.198 -12.052 1.00 72.62 98 PRO A N 1
ATOM 799 C CA . PRO A 1 98 ? 2.447 -15.004 -13.131 1.00 72.62 98 PRO A CA 1
ATOM 800 C C . PRO A 1 98 ? 3.204 -14.882 -14.458 1.00 72.62 98 PRO A C 1
ATOM 802 O O . PRO A 1 98 ? 4.373 -14.498 -14.465 1.00 72.62 98 PRO A O 1
ATOM 805 N N . GLN A 1 99 ? 2.583 -15.301 -15.562 1.00 80.44 99 GLN A N 1
ATOM 806 C CA . GLN A 1 99 ? 3.271 -15.320 -16.850 1.00 80.44 99 GLN A CA 1
ATOM 807 C C . GLN A 1 99 ? 3.675 -13.894 -17.238 1.00 80.44 99 GLN A C 1
ATOM 809 O O . GLN A 1 99 ? 2.828 -13.041 -17.521 1.00 80.44 99 GLN A O 1
ATOM 814 N N . GLU A 1 100 ? 4.980 -13.652 -17.252 1.00 80.88 100 GLU A N 1
ATOM 815 C CA . GLU A 1 100 ? 5.556 -12.399 -17.715 1.00 80.88 100 GLU A CA 1
ATOM 816 C C . GLU A 1 100 ? 5.860 -12.483 -19.215 1.00 80.88 100 GLU A C 1
ATOM 818 O O . GLU A 1 100 ? 6.033 -13.582 -19.760 1.00 80.88 100 GLU A O 1
ATOM 823 N N . PRO A 1 101 ? 5.871 -11.338 -19.918 1.00 83.81 101 PRO A N 1
ATOM 824 C CA . PRO A 1 101 ? 6.286 -11.314 -21.309 1.00 83.81 101 PRO A CA 1
ATOM 825 C C . PRO A 1 101 ? 7.747 -11.753 -21.424 1.00 83.81 101 PRO A C 1
ATOM 827 O O . PRO A 1 101 ? 8.510 -11.732 -20.452 1.00 83.81 101 PRO A O 1
ATOM 830 N N . GLY A 1 102 ? 8.114 -12.181 -22.630 1.00 86.50 102 GLY A N 1
ATOM 831 C CA . GLY A 1 102 ? 9.453 -12.665 -22.934 1.00 86.50 102 GLY A CA 1
ATOM 832 C C . GLY A 1 102 ? 10.543 -11.588 -22.814 1.00 86.50 102 GLY A C 1
ATOM 833 O O . GLY A 1 102 ? 10.341 -10.533 -22.205 1.00 86.50 102 GLY A O 1
ATOM 834 N N . PRO A 1 103 ? 11.728 -11.859 -23.382 1.00 90.56 103 PRO A N 1
ATOM 835 C CA . PRO A 1 103 ? 12.821 -10.897 -23.408 1.00 90.56 103 PRO A CA 1
ATOM 836 C C . PRO A 1 103 ? 12.390 -9.569 -24.030 1.00 90.56 103 PRO A C 1
ATOM 838 O O . PRO A 1 103 ? 11.666 -9.549 -25.018 1.00 90.56 103 PRO A O 1
ATOM 841 N N . VAL A 1 104 ? 12.880 -8.461 -23.478 1.00 93.44 104 VAL A N 1
ATOM 842 C CA . VAL A 1 104 ? 12.688 -7.127 -24.073 1.00 93.44 104 VAL A CA 1
ATOM 843 C C . VAL A 1 104 ? 13.498 -6.965 -25.355 1.00 93.44 104 VAL A C 1
ATOM 845 O O . VAL A 1 104 ? 13.114 -6.229 -26.261 1.00 93.44 104 VAL A O 1
ATOM 848 N N . VAL A 1 105 ? 14.632 -7.658 -25.419 1.00 93.25 105 VAL A N 1
ATOM 849 C CA . VAL A 1 105 ? 15.584 -7.600 -26.516 1.00 93.25 105 VAL A CA 1
ATOM 850 C C . VAL A 1 105 ? 15.556 -8.921 -27.277 1.00 93.25 105 VAL A C 1
ATOM 852 O O . VAL A 1 105 ? 15.820 -9.978 -26.706 1.00 93.25 105 VAL A O 1
ATOM 855 N N . HIS A 1 106 ? 15.280 -8.860 -28.579 1.00 91.81 106 HIS A N 1
ATOM 856 C CA . HIS A 1 106 ? 15.380 -10.005 -29.479 1.00 91.81 106 HIS A CA 1
ATOM 857 C C . HIS A 1 106 ? 16.510 -9.790 -30.483 1.00 91.81 106 HIS A C 1
ATOM 859 O O . HIS A 1 106 ? 16.473 -8.879 -31.314 1.00 91.81 106 HIS A O 1
ATOM 865 N N . TRP A 1 107 ? 17.509 -10.664 -30.418 1.00 89.88 107 TRP A N 1
ATOM 866 C CA . TRP A 1 107 ? 18.670 -10.637 -31.299 1.00 89.88 107 TRP A CA 1
ATOM 867 C C . TRP A 1 107 ? 18.362 -11.337 -32.630 1.00 89.88 107 TRP A C 1
ATOM 869 O O . TRP A 1 107 ? 18.013 -12.518 -32.647 1.00 89.88 107 TRP A O 1
ATOM 879 N N . ALA A 1 108 ? 18.520 -10.625 -33.749 1.00 88.44 108 ALA A N 1
ATOM 880 C CA . ALA A 1 108 ? 18.259 -11.116 -35.104 1.00 88.44 108 ALA A CA 1
ATOM 881 C C . ALA A 1 108 ? 19.462 -10.846 -36.031 1.00 88.44 108 ALA A C 1
ATOM 883 O O . ALA A 1 108 ? 19.366 -10.167 -37.052 1.00 88.44 108 ALA A O 1
ATOM 884 N N . GLY A 1 109 ? 20.630 -11.386 -35.669 1.00 89.25 109 GLY A N 1
ATOM 885 C CA . GLY A 1 109 ? 21.879 -11.132 -36.391 1.00 89.25 109 GLY A CA 1
ATOM 886 C C . GLY A 1 109 ? 22.381 -9.701 -36.146 1.00 89.25 109 GLY A C 1
ATOM 887 O O . GLY A 1 109 ? 22.608 -9.360 -34.986 1.00 89.25 109 GLY A O 1
ATOM 888 N N . PRO A 1 110 ? 22.590 -8.871 -37.190 1.00 91.38 110 PRO A N 1
ATOM 889 C CA . PRO A 1 110 ? 22.983 -7.468 -37.017 1.00 91.38 110 PRO A CA 1
ATOM 890 C C . PRO A 1 110 ? 21.819 -6.575 -36.560 1.00 91.38 110 PRO A C 1
ATOM 892 O O . PRO A 1 110 ? 22.037 -5.451 -36.106 1.00 91.38 110 PRO A O 1
ATOM 895 N N . ASP A 1 111 ? 20.585 -7.062 -36.692 1.00 91.06 111 ASP A N 1
ATOM 896 C CA . ASP A 1 111 ? 19.386 -6.340 -36.304 1.00 91.06 111 ASP A CA 1
ATOM 897 C C . ASP A 1 111 ? 18.925 -6.772 -34.908 1.00 91.06 111 ASP A C 1
ATOM 899 O O . ASP A 1 111 ? 19.115 -7.910 -34.466 1.00 91.06 111 ASP A O 1
ATOM 903 N N . ILE A 1 112 ? 18.305 -5.832 -34.209 1.00 92.06 112 ILE A N 1
ATOM 904 C CA . ILE A 1 112 ? 17.716 -6.009 -32.891 1.00 92.06 112 ILE A CA 1
ATOM 905 C C . ILE A 1 112 ? 16.260 -5.557 -32.949 1.00 92.06 112 ILE A C 1
ATOM 907 O O . ILE A 1 112 ? 15.941 -4.509 -33.523 1.00 92.06 112 ILE A O 1
ATOM 911 N N . LEU A 1 113 ? 15.373 -6.360 -32.368 1.00 93.00 113 LEU A N 1
ATOM 912 C CA . LEU A 1 113 ? 13.983 -5.984 -32.151 1.00 93.00 113 LEU A CA 1
ATOM 913 C C . LEU A 1 113 ? 13.795 -5.726 -30.661 1.00 93.00 113 LEU A C 1
ATOM 915 O O . LEU A 1 113 ? 14.095 -6.589 -29.836 1.00 93.00 113 LEU A O 1
ATOM 919 N N . ILE A 1 114 ? 13.291 -4.542 -30.329 1.00 93.81 114 ILE A N 1
ATOM 920 C CA . ILE A 1 114 ? 12.887 -4.199 -28.971 1.00 93.81 114 ILE A CA 1
ATOM 921 C C . ILE A 1 114 ? 11.376 -4.345 -28.853 1.00 93.81 114 ILE A C 1
ATOM 923 O O . ILE A 1 114 ? 10.635 -3.655 -29.560 1.00 93.81 114 ILE A O 1
ATOM 927 N N . ASP A 1 115 ? 10.938 -5.224 -27.957 1.00 93.56 115 ASP A N 1
ATOM 928 C CA . ASP A 1 115 ? 9.533 -5.424 -27.606 1.00 93.56 115 ASP A CA 1
ATOM 929 C C . ASP A 1 115 ? 9.092 -4.369 -26.584 1.00 93.56 115 ASP A C 1
ATOM 931 O O . ASP A 1 115 ? 9.496 -4.389 -25.417 1.00 93.56 115 ASP A O 1
ATOM 935 N N . PHE A 1 116 ? 8.266 -3.417 -27.023 1.00 92.25 116 PHE A N 1
ATOM 936 C CA . PHE A 1 116 ? 7.776 -2.349 -26.152 1.00 92.25 116 PHE A CA 1
ATOM 937 C C . PHE A 1 116 ? 6.687 -2.815 -25.188 1.00 92.25 116 PHE A C 1
ATOM 939 O O . PHE A 1 116 ? 6.543 -2.220 -24.114 1.00 92.25 116 PHE A O 1
ATOM 946 N N . GLU A 1 117 ? 5.923 -3.851 -25.539 1.00 90.12 117 GLU A N 1
ATOM 947 C CA . GLU A 1 117 ? 4.933 -4.438 -24.634 1.00 90.12 117 GLU A CA 1
ATOM 948 C C . GLU A 1 117 ? 5.659 -5.108 -23.469 1.00 90.12 117 GLU A C 1
ATOM 950 O O . GLU A 1 117 ? 5.398 -4.772 -22.304 1.00 90.12 117 GLU A O 1
ATOM 955 N N . ALA A 1 118 ? 6.667 -5.927 -23.791 1.00 91.75 118 ALA A N 1
ATOM 956 C CA . ALA A 1 118 ? 7.502 -6.579 -22.799 1.00 91.75 118 ALA A CA 1
ATOM 957 C C . ALA A 1 118 ? 8.223 -5.549 -21.925 1.00 91.75 118 ALA A C 1
ATOM 959 O O . ALA A 1 118 ? 8.158 -5.636 -20.697 1.00 91.75 118 ALA A O 1
ATOM 960 N N . ALA A 1 119 ? 8.849 -4.533 -22.531 1.00 92.88 119 ALA A N 1
ATOM 961 C CA . ALA A 1 119 ? 9.542 -3.474 -21.798 1.00 92.88 119 ALA A CA 1
ATOM 962 C C . ALA A 1 119 ? 8.617 -2.730 -20.826 1.00 92.88 119 ALA A C 1
ATOM 964 O O . ALA A 1 119 ? 8.978 -2.508 -19.671 1.00 92.88 119 ALA A O 1
ATOM 965 N N . SER A 1 120 ? 7.403 -2.384 -21.265 1.00 90.50 120 SER A N 1
ATOM 966 C CA . SER A 1 120 ? 6.435 -1.644 -20.446 1.00 90.50 120 SER A CA 1
ATOM 967 C C . SER A 1 120 ? 5.938 -2.469 -19.261 1.00 90.50 120 SER A C 1
ATOM 969 O O . SER A 1 120 ? 5.864 -1.972 -18.135 1.00 90.50 120 SER A O 1
ATOM 971 N N . ARG A 1 121 ? 5.630 -3.749 -19.487 1.00 88.88 121 ARG A N 1
ATOM 972 C CA . ARG A 1 121 ? 5.222 -4.670 -18.418 1.00 88.88 121 ARG A CA 1
ATOM 973 C C . ARG A 1 121 ? 6.345 -4.928 -17.419 1.00 88.88 121 ARG A C 1
ATOM 975 O O . ARG A 1 121 ? 6.102 -4.899 -16.210 1.00 88.88 121 ARG A O 1
ATOM 982 N N . HIS A 1 122 ? 7.566 -5.137 -17.910 1.00 89.62 122 HIS A N 1
ATOM 983 C CA . HIS A 1 122 ? 8.746 -5.290 -17.062 1.00 89.62 122 HIS A CA 1
ATOM 984 C C . HIS A 1 122 ? 9.018 -4.023 -16.255 1.00 89.62 122 HIS A C 1
ATOM 986 O O . HIS A 1 122 ? 9.247 -4.122 -15.053 1.00 89.62 122 HIS A O 1
ATOM 992 N N . LEU A 1 123 ? 8.909 -2.834 -16.856 1.00 90.81 123 LEU A N 1
ATOM 993 C CA . LEU A 1 123 ? 9.031 -1.561 -16.143 1.00 90.81 123 LEU A CA 1
ATOM 994 C C . LEU A 1 123 ? 7.998 -1.449 -15.015 1.00 90.81 123 LEU A C 1
ATOM 996 O O . LEU A 1 123 ? 8.363 -1.155 -13.878 1.00 90.81 123 LEU A O 1
ATOM 1000 N N . HIS A 1 124 ? 6.723 -1.722 -15.301 1.00 86.81 124 HIS A N 1
ATOM 1001 C CA . HIS A 1 124 ? 5.657 -1.675 -14.297 1.00 86.81 124 HIS A CA 1
ATOM 1002 C C . HIS A 1 124 ? 5.955 -2.597 -13.103 1.00 86.81 124 HIS A C 1
ATOM 1004 O O . HIS A 1 124 ? 5.848 -2.193 -11.941 1.00 86.81 124 HIS A O 1
ATOM 1010 N N . ARG A 1 125 ? 6.423 -3.817 -13.381 1.00 83.75 125 ARG A N 1
ATOM 1011 C CA . ARG A 1 125 ? 6.856 -4.765 -12.351 1.00 83.75 125 ARG A CA 1
ATOM 1012 C C . ARG A 1 125 ? 8.050 -4.246 -11.552 1.00 83.75 125 ARG A C 1
ATOM 1014 O O . ARG A 1 125 ? 8.033 -4.310 -10.327 1.00 83.75 125 ARG A O 1
ATOM 1021 N N . LEU A 1 126 ? 9.084 -3.759 -12.229 1.00 85.69 126 LEU A N 1
ATOM 1022 C CA . LEU A 1 126 ? 10.323 -3.278 -11.615 1.00 85.69 126 LEU A CA 1
ATOM 1023 C C . LEU A 1 126 ? 10.093 -2.045 -10.725 1.00 85.69 126 LEU A C 1
ATOM 1025 O O . LEU A 1 126 ? 10.785 -1.870 -9.724 1.00 85.69 126 LEU A O 1
ATOM 1029 N N . CYS A 1 127 ? 9.079 -1.236 -11.038 1.00 85.06 127 CYS A N 1
ATOM 1030 C CA . CYS A 1 127 ? 8.615 -0.133 -10.195 1.00 85.06 127 CYS A CA 1
ATOM 1031 C C . CYS A 1 127 ? 7.811 -0.591 -8.964 1.00 85.06 127 CYS A C 1
ATOM 1033 O O . CYS A 1 127 ? 7.515 0.217 -8.082 1.00 85.06 127 CYS A O 1
ATOM 1035 N N . THR A 1 128 ? 7.435 -1.870 -8.872 1.00 76.50 128 THR A N 1
ATOM 1036 C CA . THR A 1 128 ? 6.638 -2.374 -7.753 1.00 76.50 128 THR A CA 1
ATOM 1037 C C . THR A 1 128 ? 7.515 -2.554 -6.508 1.00 76.50 128 THR A C 1
ATOM 1039 O O . THR A 1 128 ? 8.353 -3.450 -6.434 1.00 76.50 128 THR A O 1
ATOM 1042 N N . VAL A 1 129 ? 7.241 -1.778 -5.453 1.00 68.19 129 VAL A N 1
ATOM 1043 C CA . VAL A 1 129 ? 7.944 -1.791 -4.142 1.00 68.19 129 VAL A CA 1
ATOM 1044 C C . VAL A 1 129 ? 7.624 -3.049 -3.291 1.00 68.19 129 VAL A C 1
ATOM 1046 O O . VAL A 1 129 ? 7.704 -3.059 -2.059 1.00 68.19 129 VAL A O 1
ATOM 1049 N N . ALA A 1 130 ? 7.184 -4.131 -3.935 1.00 58.56 130 ALA A N 1
ATOM 1050 C CA . ALA A 1 130 ? 6.717 -5.362 -3.298 1.00 58.56 130 ALA A CA 1
ATOM 1051 C C . ALA A 1 130 ? 7.738 -6.511 -3.326 1.00 58.56 130 ALA A C 1
ATOM 1053 O O . ALA A 1 130 ? 7.549 -7.488 -2.607 1.00 58.56 130 ALA A O 1
ATOM 1054 N N . GLY A 1 131 ? 8.769 -6.439 -4.173 1.00 54.19 131 GLY A N 1
ATOM 1055 C CA . GLY A 1 131 ? 9.335 -7.656 -4.762 1.00 54.19 131 GLY A CA 1
ATOM 1056 C C . GLY A 1 131 ? 10.464 -8.363 -4.016 1.00 54.19 131 GLY A C 1
ATOM 1057 O O . GLY A 1 131 ? 10.414 -9.580 -3.874 1.00 54.19 131 GLY A O 1
ATOM 1058 N N . THR A 1 132 ? 11.515 -7.658 -3.602 1.00 49.88 132 THR A N 1
ATOM 1059 C CA . THR A 1 132 ? 12.814 -8.338 -3.372 1.00 49.88 132 THR A CA 1
ATOM 1060 C C . THR A 1 132 ? 13.728 -7.646 -2.369 1.00 49.88 132 THR A C 1
ATOM 1062 O O . THR A 1 132 ? 14.623 -8.272 -1.798 1.00 49.88 132 THR A O 1
ATOM 1065 N N . THR A 1 133 ? 13.506 -6.366 -2.091 1.00 56.44 133 THR A N 1
ATOM 1066 C CA . THR A 1 133 ? 14.288 -5.627 -1.106 1.00 56.44 133 THR A CA 1
ATOM 1067 C C . THR A 1 133 ? 13.799 -5.983 0.295 1.00 56.44 133 THR A C 1
ATOM 1069 O O . THR A 1 133 ? 12.847 -5.419 0.825 1.00 56.44 133 THR A O 1
ATOM 1072 N N . HIS A 1 134 ? 14.502 -6.920 0.937 1.00 62.16 134 HIS A N 1
ATOM 1073 C CA . HIS A 1 134 ? 14.369 -7.220 2.369 1.00 62.16 134 HIS A CA 1
ATOM 1074 C C . HIS A 1 134 ? 14.821 -6.059 3.274 1.00 62.16 134 HIS A C 1
ATOM 1076 O O . HIS A 1 134 ? 15.003 -6.261 4.473 1.00 62.16 134 HIS A O 1
ATOM 1082 N N . ASP A 1 135 ? 15.023 -4.858 2.721 1.00 75.38 135 ASP A N 1
ATOM 1083 C CA . ASP A 1 135 ? 15.414 -3.682 3.479 1.00 75.38 135 ASP A CA 1
ATOM 1084 C C . ASP A 1 135 ? 14.247 -3.259 4.391 1.00 75.38 135 ASP A C 1
ATOM 1086 O O . ASP A 1 135 ? 13.200 -2.803 3.907 1.00 75.38 135 ASP A O 1
ATOM 1090 N N . PRO A 1 136 ? 14.405 -3.366 5.724 1.00 79.00 136 PRO A N 1
ATOM 1091 C CA . PRO A 1 136 ? 13.366 -2.979 6.670 1.00 79.00 136 PRO A CA 1
ATOM 1092 C C . PRO A 1 136 ? 12.951 -1.508 6.534 1.00 79.00 136 PRO A C 1
ATOM 1094 O O . PRO A 1 136 ? 11.826 -1.152 6.890 1.00 79.00 136 PRO A O 1
ATOM 1097 N N . LYS A 1 137 ? 13.829 -0.642 6.007 1.00 83.75 137 LYS A N 1
ATOM 1098 C CA . LYS A 1 137 ? 13.521 0.774 5.780 1.00 83.75 137 LYS A CA 1
ATOM 1099 C C . LYS A 1 137 ? 12.497 0.961 4.660 1.00 83.75 137 LYS A C 1
ATOM 1101 O O . LYS A 1 137 ? 11.604 1.788 4.815 1.00 83.75 137 LYS A O 1
ATOM 1106 N N . VAL A 1 138 ? 12.578 0.175 3.582 1.00 82.94 138 VAL A N 1
ATOM 1107 C CA . VAL A 1 138 ? 11.591 0.198 2.483 1.00 82.94 138 VAL A CA 1
ATOM 1108 C C . VAL A 1 138 ? 10.225 -0.238 3.002 1.00 82.94 138 VAL A C 1
ATOM 1110 O O . VAL A 1 138 ? 9.226 0.449 2.788 1.00 82.94 138 VAL A O 1
ATOM 1113 N N . ALA A 1 139 ? 10.190 -1.345 3.752 1.00 82.50 139 ALA A N 1
ATOM 1114 C CA . ALA A 1 139 ? 8.961 -1.845 4.361 1.00 82.50 139 ALA A CA 1
ATOM 1115 C C . ALA A 1 139 ? 8.321 -0.806 5.295 1.00 82.50 139 ALA A C 1
ATOM 1117 O O . ALA A 1 139 ? 7.103 -0.633 5.271 1.00 82.50 139 ALA A O 1
ATOM 1118 N N . LYS A 1 140 ? 9.140 -0.078 6.066 1.00 86.88 140 LYS A N 1
ATOM 1119 C CA . LYS A 1 140 ? 8.673 1.004 6.935 1.00 86.88 140 LYS A CA 1
ATOM 1120 C C . LYS A 1 140 ? 8.092 2.180 6.148 1.00 86.88 140 LYS A C 1
ATOM 1122 O O . LYS A 1 140 ? 6.982 2.590 6.449 1.00 86.88 140 LYS A O 1
ATOM 1127 N N . VAL A 1 141 ? 8.786 2.689 5.125 1.00 88.19 141 VAL A N 1
ATOM 1128 C CA . VAL A 1 141 ? 8.270 3.805 4.303 1.00 88.19 141 VAL A CA 1
ATOM 1129 C C . VAL A 1 141 ? 6.935 3.432 3.654 1.00 88.19 141 VAL A C 1
ATOM 1131 O O . VAL A 1 141 ? 6.006 4.236 3.648 1.00 88.19 141 VAL A O 1
ATOM 1134 N N . ARG A 1 142 ? 6.805 2.195 3.160 1.00 87.50 142 ARG A N 1
ATOM 1135 C CA . ARG A 1 142 ? 5.548 1.689 2.590 1.00 87.50 142 ARG A CA 1
ATOM 1136 C C . ARG A 1 142 ? 4.435 1.570 3.636 1.00 87.50 142 ARG A C 1
ATOM 1138 O O . ARG A 1 142 ? 3.276 1.833 3.318 1.00 87.50 142 ARG A O 1
ATOM 1145 N N . ALA A 1 143 ? 4.764 1.150 4.858 1.00 90.31 143 ALA A N 1
ATOM 1146 C CA . ALA A 1 143 ? 3.814 1.120 5.966 1.00 90.31 143 ALA A CA 1
ATOM 1147 C C . ALA A 1 143 ? 3.339 2.537 6.309 1.00 90.31 143 ALA A C 1
ATOM 1149 O O . ALA A 1 143 ? 2.146 2.801 6.191 1.00 90.31 143 ALA A O 1
ATOM 1150 N N . ASP A 1 144 ? 4.268 3.459 6.570 1.00 92.88 144 ASP A N 1
ATOM 1151 C CA . ASP A 1 144 ? 3.976 4.857 6.904 1.00 92.88 144 ASP A CA 1
ATOM 1152 C C . ASP A 1 144 ? 3.123 5.540 5.809 1.00 92.88 144 ASP A C 1
ATOM 1154 O O . ASP A 1 144 ? 2.187 6.283 6.111 1.00 92.88 144 ASP A O 1
ATOM 1158 N N . HIS A 1 145 ? 3.412 5.281 4.526 1.00 93.25 145 HIS A N 1
ATOM 1159 C CA . HIS A 1 145 ? 2.627 5.812 3.406 1.00 93.25 145 HIS A CA 1
ATOM 1160 C C . HIS A 1 145 ? 1.204 5.240 3.360 1.00 93.25 145 HIS A C 1
ATOM 1162 O O . HIS A 1 145 ? 0.245 5.976 3.117 1.00 93.25 145 HIS A O 1
ATOM 1168 N N . PHE A 1 146 ? 1.042 3.940 3.614 1.00 95.44 146 PHE A N 1
ATOM 1169 C CA . PHE A 1 146 ? -0.278 3.313 3.636 1.00 95.44 146 PHE A CA 1
ATOM 1170 C C . PHE A 1 146 ? -1.131 3.834 4.802 1.00 95.44 146 PHE A C 1
ATOM 1172 O O . PHE A 1 146 ? -2.293 4.174 4.598 1.00 95.44 146 PHE A O 1
ATOM 1179 N N . GLU A 1 147 ? -0.543 4.005 5.988 1.00 97.25 147 GLU A N 1
ATOM 1180 C CA . GLU A 1 147 ? -1.207 4.630 7.143 1.00 97.25 147 GLU A CA 1
ATOM 1181 C C . GLU A 1 147 ? -1.696 6.049 6.827 1.00 97.25 147 GLU A C 1
ATOM 1183 O O . GLU A 1 147 ? -2.836 6.414 7.120 1.00 97.25 147 GLU A O 1
ATOM 1188 N N . GLN A 1 148 ? -0.852 6.853 6.174 1.00 97.50 148 GLN A N 1
ATOM 1189 C CA . GLN A 1 148 ? -1.225 8.195 5.719 1.00 97.50 148 GLN A CA 1
ATOM 1190 C C . GLN A 1 148 ? -2.354 8.160 4.689 1.00 97.50 148 GLN A C 1
ATOM 1192 O O . GLN A 1 148 ? -3.256 8.990 4.760 1.00 97.50 148 GLN A O 1
ATOM 1197 N N . THR A 1 149 ? -2.325 7.202 3.763 1.00 97.44 149 THR A N 1
ATOM 1198 C CA . THR A 1 149 ? -3.356 7.036 2.730 1.00 97.44 149 THR A CA 1
ATOM 1199 C C . THR A 1 149 ? -4.707 6.675 3.350 1.00 97.44 149 THR A C 1
ATOM 1201 O O . THR A 1 149 ? -5.721 7.273 2.999 1.00 97.44 149 THR A O 1
ATOM 1204 N N . VAL A 1 150 ? -4.731 5.760 4.326 1.00 98.31 150 VAL A N 1
ATOM 1205 C CA . VAL A 1 150 ? -5.952 5.401 5.069 1.00 98.31 150 VAL A CA 1
ATOM 1206 C C . VAL A 1 150 ? -6.474 6.584 5.883 1.00 98.31 150 VAL A C 1
ATOM 1208 O O . VAL A 1 150 ? -7.673 6.853 5.867 1.00 98.31 150 VAL A O 1
ATOM 1211 N N . GLN A 1 151 ? -5.599 7.332 6.561 1.00 98.44 151 GLN A N 1
ATOM 1212 C CA . GLN A 1 151 ? -6.026 8.540 7.269 1.00 98.44 151 GLN A CA 1
ATOM 1213 C C . GLN A 1 151 ? -6.589 9.587 6.300 1.00 98.44 151 GLN A C 1
ATOM 1215 O O . GLN A 1 151 ? -7.619 10.183 6.590 1.00 98.44 151 GLN A O 1
ATOM 1220 N N . HIS A 1 152 ? -5.955 9.782 5.141 1.00 97.94 152 HIS A N 1
ATOM 1221 C CA . HIS A 1 152 ? -6.424 10.724 4.129 1.00 97.94 152 HIS A CA 1
ATOM 1222 C C . HIS A 1 152 ? -7.817 10.360 3.609 1.00 97.94 152 HIS A C 1
ATOM 1224 O O . HIS A 1 152 ? -8.664 11.240 3.493 1.00 97.94 152 HIS A O 1
ATOM 1230 N N . LEU A 1 153 ? -8.068 9.070 3.365 1.00 98.00 153 LEU A N 1
ATOM 1231 C CA . LEU A 1 153 ? -9.396 8.559 3.032 1.00 98.00 153 LEU A CA 1
ATOM 1232 C C . LEU A 1 153 ? -10.417 8.926 4.119 1.00 98.00 153 LEU A C 1
ATOM 1234 O O . LEU A 1 153 ? -11.453 9.503 3.808 1.00 98.00 1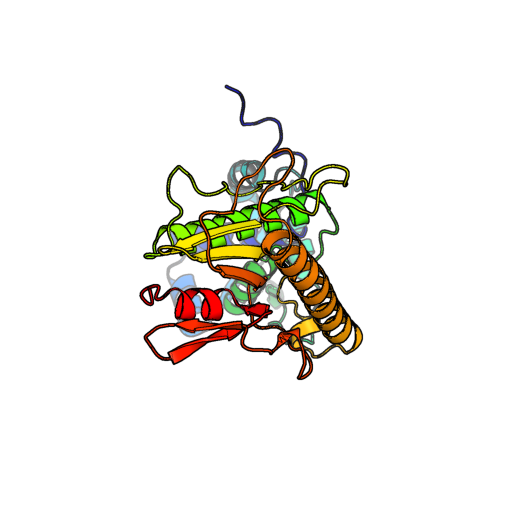53 LEU A O 1
ATOM 1238 N N . ILE A 1 154 ? -10.122 8.638 5.392 1.00 98.25 154 ILE A N 1
ATOM 1239 C CA . ILE A 1 154 ? -11.022 8.966 6.511 1.00 98.25 154 ILE A CA 1
ATOM 1240 C C . ILE A 1 154 ? -11.288 10.476 6.575 1.00 98.25 154 ILE A C 1
ATOM 1242 O O . ILE A 1 154 ? -12.441 10.891 6.708 1.00 98.25 154 ILE A O 1
ATOM 1246 N 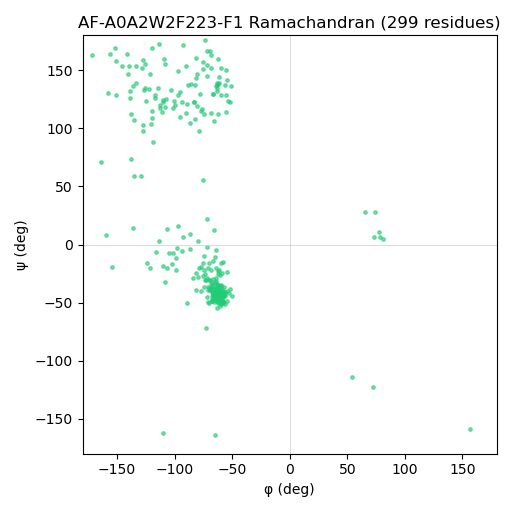N . ASP A 1 155 ? -10.246 11.294 6.420 1.00 97.75 155 ASP A N 1
ATOM 1247 C CA . ASP A 1 155 ? -10.316 12.757 6.488 1.00 97.75 155 ASP A CA 1
ATOM 1248 C C . ASP A 1 155 ? -11.181 13.384 5.378 1.00 97.75 155 ASP A C 1
ATOM 1250 O O . ASP A 1 155 ? -11.613 14.532 5.519 1.00 97.75 155 ASP A O 1
ATOM 1254 N N . GLN A 1 156 ? -11.426 12.658 4.282 1.00 96.88 156 GLN A N 1
ATOM 1255 C CA . GLN A 1 156 ? -12.307 13.066 3.181 1.00 96.88 156 GLN A CA 1
ATOM 1256 C C . GLN A 1 156 ? -13.781 12.690 3.402 1.00 96.88 156 GLN A C 1
ATOM 1258 O O . GLN A 1 156 ? -14.632 13.047 2.591 1.00 96.88 156 GLN A O 1
ATOM 1263 N N . THR A 1 157 ? -14.105 11.989 4.488 1.00 96.88 157 THR A N 1
ATOM 1264 C CA . THR A 1 157 ? -15.466 11.512 4.783 1.00 96.88 157 THR A CA 1
ATOM 1265 C C . THR A 1 157 ? -16.052 12.206 6.020 1.00 96.88 157 THR A C 1
ATOM 1267 O O . THR A 1 157 ? -15.332 12.905 6.743 1.00 96.88 157 THR A O 1
ATOM 1270 N N . PRO A 1 158 ? -17.343 11.993 6.348 1.00 96.12 158 PRO A N 1
ATOM 1271 C CA . PRO A 1 158 ? -17.919 12.456 7.613 1.00 96.12 158 PRO A CA 1
ATOM 1272 C C . PRO A 1 158 ? -17.219 11.916 8.870 1.00 96.12 158 PRO A C 1
ATOM 1274 O O . PRO A 1 158 ? -17.429 12.462 9.947 1.00 96.12 158 PRO A O 1
ATOM 1277 N N . TRP A 1 159 ? -16.389 10.874 8.737 1.00 97.69 159 TRP A N 1
ATOM 1278 C CA . TRP A 1 159 ? -15.587 10.302 9.821 1.00 97.69 159 TRP A CA 1
ATOM 1279 C C . TRP A 1 159 ? -14.311 11.086 10.140 1.00 97.69 159 TRP A C 1
ATOM 1281 O O . TRP A 1 159 ? -13.526 10.646 10.984 1.00 97.69 159 TRP A O 1
ATOM 1291 N N . LYS A 1 160 ? -14.060 12.219 9.476 1.00 97.62 160 LYS A N 1
ATOM 1292 C CA . LYS A 1 160 ? -12.905 13.065 9.771 1.00 97.62 160 LYS A CA 1
ATOM 1293 C C . LYS A 1 160 ? -12.840 13.388 11.276 1.00 97.62 160 LYS A C 1
ATOM 1295 O O . LYS A 1 160 ? -13.777 13.992 11.803 1.00 97.62 160 LYS A O 1
ATOM 1300 N N . PRO A 1 161 ? -11.736 13.054 11.968 1.00 96.81 161 PRO A N 1
ATOM 1301 C CA . PRO A 1 161 ? -11.634 13.239 13.408 1.00 96.81 161 PRO A CA 1
ATOM 1302 C C . PRO A 1 161 ? -11.711 14.718 13.809 1.00 96.81 161 PRO A C 1
ATOM 1304 O O . PRO A 1 161 ? -11.098 15.585 13.174 1.00 96.81 161 PRO A O 1
ATOM 1307 N N . SER A 1 162 ? -12.429 15.024 14.896 1.00 96.00 162 SER A N 1
ATOM 1308 C CA . SER A 1 162 ? -12.391 16.365 15.488 1.00 96.00 162 SER A CA 1
ATOM 1309 C C . SER A 1 162 ? -11.033 16.646 16.140 1.00 96.00 162 SER A C 1
ATOM 1311 O O . SER A 1 162 ? -10.259 15.740 16.442 1.00 96.00 162 SER A O 1
ATOM 1313 N N . GLN A 1 163 ? -10.761 17.911 16.475 1.00 93.25 163 GLN A N 1
ATOM 1314 C CA . GLN A 1 163 ? -9.530 18.309 17.184 1.00 93.25 163 GLN A CA 1
ATOM 1315 C C . GLN A 1 163 ? -9.348 17.643 18.556 1.00 93.25 163 GLN A C 1
ATOM 1317 O O . GLN A 1 163 ? -8.272 17.696 19.143 1.00 93.25 163 GLN A O 1
ATOM 1322 N N . SER A 1 164 ? -10.420 17.067 19.090 1.00 91.00 164 SER A N 1
ATOM 1323 C CA . SER A 1 164 ? -10.445 16.437 20.405 1.00 91.00 164 SER A CA 1
ATOM 1324 C C . SER A 1 164 ? -10.355 14.909 20.339 1.00 91.00 164 SER A C 1
ATOM 1326 O O . SER A 1 164 ? -10.223 14.260 21.376 1.00 91.00 164 SER A O 1
ATOM 1328 N N . ALA A 1 165 ? -10.423 14.337 19.133 1.00 94.62 165 ALA A N 1
ATOM 1329 C CA . ALA A 1 165 ? -10.173 12.926 18.897 1.00 94.62 165 ALA A CA 1
ATOM 1330 C C . ALA A 1 165 ? -8.663 12.629 18.964 1.00 94.62 165 ALA A C 1
ATOM 1332 O O . ALA A 1 165 ? -7.838 13.531 18.783 1.00 94.62 165 ALA A O 1
ATOM 1333 N N . PRO A 1 166 ? -8.263 11.374 19.241 1.00 95.69 166 PRO A N 1
ATOM 1334 C CA . PRO A 1 166 ? -6.857 11.004 19.178 1.00 95.69 166 PRO A CA 1
ATOM 1335 C C . PRO A 1 166 ? -6.312 11.187 17.756 1.00 95.69 166 PRO A C 1
ATOM 1337 O O . PRO A 1 166 ? -6.997 10.936 16.769 1.00 95.69 166 PRO A O 1
ATOM 1340 N N . ILE A 1 167 ? -5.053 11.607 17.656 1.00 95.19 167 ILE A N 1
ATOM 1341 C CA . ILE A 1 167 ? -4.368 11.764 16.370 1.00 95.19 167 ILE A CA 1
ATOM 1342 C C . ILE A 1 167 ? -3.834 10.421 15.852 1.00 95.19 167 ILE A C 1
ATOM 1344 O O . ILE A 1 167 ? -3.607 9.487 16.625 1.00 95.19 167 ILE A O 1
ATOM 1348 N N . ARG A 1 168 ? -3.547 10.341 14.549 1.00 96.38 168 ARG A N 1
ATOM 1349 C CA . ARG A 1 168 ? -2.779 9.230 13.964 1.00 96.38 168 ARG A CA 1
ATOM 1350 C C . ARG A 1 168 ? -1.467 9.005 14.731 1.00 96.38 168 ARG A C 1
ATOM 1352 O O . ARG A 1 168 ? -0.768 9.961 15.067 1.00 96.38 168 ARG A O 1
ATOM 1359 N N . GLY A 1 169 ? -1.129 7.747 14.996 1.00 95.94 169 GLY A N 1
ATOM 1360 C CA . GLY A 1 169 ? 0.042 7.341 15.776 1.00 95.94 169 GLY A CA 1
ATOM 1361 C C . GLY A 1 169 ? -0.135 7.487 17.290 1.00 95.94 169 GLY A C 1
ATOM 1362 O O . GLY A 1 169 ? 0.829 7.302 18.039 1.00 95.94 169 GLY A O 1
ATOM 1363 N N . PHE A 1 170 ? -1.339 7.824 17.771 1.00 97.31 170 PHE A N 1
ATOM 1364 C CA . PHE A 1 170 ? -1.621 7.904 19.201 1.00 97.31 170 PHE A CA 1
ATOM 1365 C C . PHE A 1 170 ? -1.456 6.539 19.881 1.00 97.31 170 PHE A C 1
ATOM 1367 O O . PHE A 1 170 ? -1.889 5.514 19.365 1.00 97.31 170 PHE A O 1
ATOM 1374 N N . LYS A 1 171 ? -0.833 6.536 21.066 1.00 97.38 171 LYS A N 1
ATOM 1375 C CA . LYS A 1 171 ? -0.463 5.332 21.824 1.00 97.38 171 LYS A CA 1
ATOM 1376 C C . LYS A 1 171 ? -1.171 5.316 23.183 1.00 97.38 171 LYS A C 1
ATOM 1378 O O . LYS A 1 171 ? -0.603 5.830 24.156 1.00 97.38 171 LYS A O 1
ATOM 1383 N N . PRO A 1 172 ? -2.392 4.759 23.296 1.00 96.62 172 PRO A N 1
ATOM 1384 C CA . PRO A 1 172 ? -3.098 4.682 24.569 1.00 96.62 172 PRO A CA 1
ATOM 1385 C C . PRO A 1 172 ? -2.334 3.841 25.597 1.00 96.62 172 PRO A C 1
ATOM 1387 O O . PRO A 1 172 ? -1.796 2.765 25.311 1.00 96.62 172 PRO A O 1
ATOM 1390 N N . ARG A 1 173 ? -2.323 4.333 26.835 1.00 97.38 173 ARG A N 1
ATOM 1391 C CA . ARG A 1 173 ? -1.751 3.669 28.005 1.00 97.38 173 ARG A CA 1
ATOM 1392 C C . ARG A 1 173 ? -2.795 3.608 29.119 1.00 97.38 173 ARG A C 1
ATOM 1394 O O . ARG A 1 173 ? -3.030 4.625 29.778 1.00 97.38 173 ARG A O 1
ATOM 1401 N N . PRO A 1 174 ? -3.425 2.448 29.355 1.00 95.00 174 PRO A N 1
ATOM 1402 C CA . PRO A 1 174 ? -4.267 2.272 30.530 1.00 95.00 174 PRO A CA 1
ATOM 1403 C C . PRO A 1 174 ? -3.452 2.477 31.819 1.00 95.00 174 PRO A C 1
ATOM 1405 O O . PRO A 1 174 ? -2.230 2.295 31.851 1.00 95.00 174 PRO A O 1
ATOM 1408 N N . ARG A 1 175 ? -4.107 2.910 32.902 1.00 92.75 175 ARG A N 1
ATOM 1409 C CA . ARG A 1 175 ? -3.411 3.162 34.176 1.00 92.75 175 ARG A CA 1
ATOM 1410 C C . ARG A 1 175 ? -2.812 1.865 34.723 1.00 92.75 175 ARG A C 1
ATOM 1412 O O . ARG A 1 175 ? -3.491 0.845 34.783 1.00 92.75 175 ARG A O 1
ATOM 1419 N N . GLY A 1 176 ? -1.544 1.919 35.129 1.00 90.38 176 GLY A N 1
ATOM 1420 C CA . GLY A 1 176 ? -0.832 0.768 35.695 1.00 90.38 176 GLY A CA 1
ATOM 1421 C C . GLY A 1 176 ? -0.445 -0.320 34.685 1.00 90.38 176 GLY A C 1
ATOM 1422 O O . GLY A 1 176 ? 0.061 -1.358 35.100 1.00 90.38 176 GLY A O 1
ATOM 1423 N N . THR A 1 177 ? -0.648 -0.109 33.379 1.00 91.88 177 THR A N 1
ATOM 1424 C CA . THR A 1 177 ? -0.266 -1.070 32.333 1.00 91.88 177 THR A CA 1
ATOM 1425 C C . THR A 1 177 ? 0.746 -0.476 31.356 1.00 91.88 177 THR A C 1
ATOM 1427 O O . THR A 1 17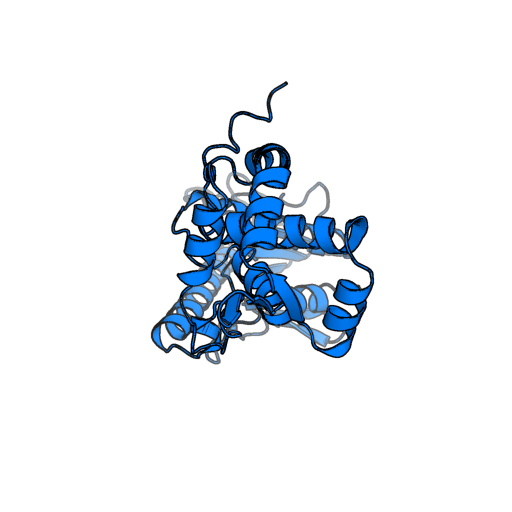7 ? 1.009 0.730 31.331 1.00 91.88 177 THR A O 1
ATOM 1430 N N . LYS A 1 178 ? 1.322 -1.338 30.510 1.00 92.75 178 LYS A N 1
ATOM 1431 C CA . LYS A 1 178 ? 2.111 -0.897 29.355 1.00 92.75 178 LYS A CA 1
ATOM 1432 C C . LYS A 1 178 ? 1.205 -0.225 28.313 1.00 92.75 178 LYS A C 1
ATOM 1434 O O . LYS A 1 178 ? -0.019 -0.354 28.355 1.00 92.75 178 LYS A O 1
ATOM 1439 N N . VAL 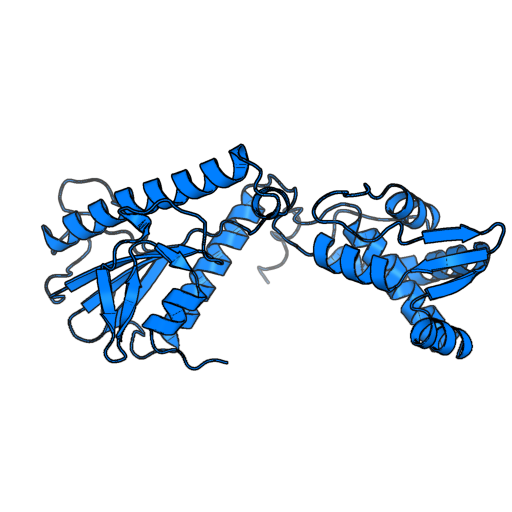A 1 179 ? 1.836 0.518 27.403 1.00 93.94 179 VAL A N 1
ATOM 1440 C CA . VAL A 1 179 ? 1.196 1.029 26.181 1.00 93.94 179 VAL A CA 1
ATOM 1441 C C . VAL A 1 179 ? 0.627 -0.151 25.394 1.00 93.94 179 VAL A C 1
ATOM 1443 O O . VAL A 1 179 ? 1.309 -1.168 25.284 1.00 93.94 179 VAL A O 1
ATOM 1446 N N . LEU A 1 180 ? -0.590 -0.011 24.861 1.00 93.88 180 LEU A N 1
ATOM 1447 C CA . LEU A 1 180 ? -1.234 -1.072 24.082 1.00 93.88 180 LEU A CA 1
ATOM 1448 C C . LEU A 1 180 ? -0.572 -1.223 22.705 1.00 93.88 180 LEU A C 1
ATOM 1450 O O . LEU A 1 180 ? 0.131 -2.194 22.441 1.00 93.88 180 LEU A O 1
ATOM 1454 N N . THR A 1 181 ? 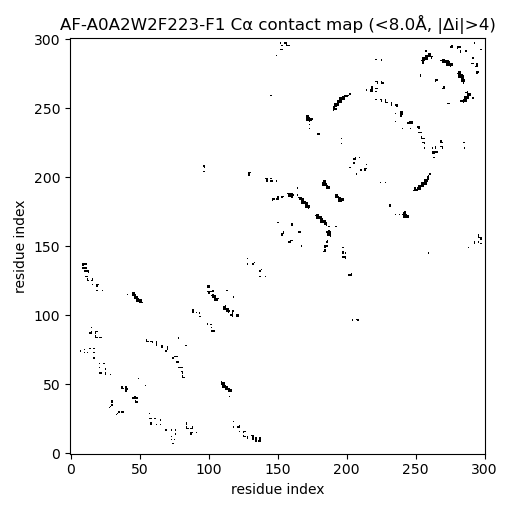-0.795 -0.249 21.828 1.00 94.06 181 THR A N 1
ATOM 1455 C CA . THR A 1 181 ? -0.288 -0.176 20.451 1.00 94.06 181 THR A CA 1
ATOM 1456 C C . THR A 1 181 ? -0.626 1.211 19.898 1.00 94.06 181 THR A C 1
ATOM 1458 O O . THR A 1 181 ? -1.448 1.907 20.490 1.00 94.06 181 THR A O 1
ATOM 1461 N N . ASP A 1 182 ? 0.015 1.641 18.820 1.00 94.88 182 ASP A N 1
ATOM 1462 C CA . ASP A 1 182 ? -0.381 2.825 18.050 1.00 94.88 182 ASP A CA 1
ATOM 1463 C C . ASP A 1 182 ? -1.709 2.619 17.317 1.00 94.88 182 ASP A C 1
ATOM 1465 O O . ASP A 1 182 ? -2.055 1.498 16.944 1.00 94.88 182 ASP A O 1
ATOM 1469 N N . PHE A 1 183 ? -2.429 3.721 17.099 1.00 97.81 183 PHE A N 1
ATOM 1470 C CA . PHE A 1 183 ? -3.516 3.804 16.128 1.00 97.81 183 PHE A CA 1
ATOM 1471 C C . PHE A 1 183 ? -2.969 4.246 14.775 1.00 97.81 183 PHE A C 1
ATOM 1473 O O . PHE A 1 183 ? -2.524 5.386 14.630 1.00 97.81 183 PHE A O 1
ATOM 1480 N N . ASP A 1 184 ? -3.027 3.357 13.790 1.00 98.06 184 ASP A N 1
ATOM 1481 C CA . ASP A 1 184 ? -2.445 3.579 12.465 1.00 98.06 184 ASP A CA 1
ATOM 1482 C C . ASP A 1 184 ? -3.286 4.576 11.644 1.00 98.06 184 ASP A C 1
ATOM 1484 O O . ASP A 1 184 ? -2.750 5.348 10.853 1.00 98.06 184 ASP A O 1
ATOM 1488 N N . ALA A 1 185 ? -4.602 4.610 11.882 1.00 98.50 185 ALA A N 1
ATOM 1489 C CA . ALA A 1 185 ? -5.498 5.692 11.477 1.00 98.50 185 ALA A CA 1
ATOM 1490 C C . ALA A 1 185 ? -6.682 5.817 12.452 1.00 98.50 185 ALA A C 1
ATOM 1492 O O . ALA A 1 185 ? -7.012 4.869 13.175 1.00 98.50 185 ALA A O 1
ATOM 1493 N N . VAL A 1 186 ? -7.308 6.995 12.486 1.00 98.50 186 VAL A N 1
ATOM 1494 C CA . VAL A 1 186 ? -8.410 7.322 13.400 1.00 98.50 186 VAL A CA 1
ATOM 1495 C C . VAL A 1 186 ? -9.522 8.049 12.653 1.00 98.50 186 VAL A C 1
ATOM 1497 O O . VAL A 1 186 ? -9.253 8.980 11.895 1.00 98.50 186 VAL A O 1
ATOM 1500 N N . GLY A 1 187 ? -10.767 7.662 12.924 1.00 98.31 187 GLY A N 1
ATOM 1501 C CA . GLY A 1 187 ? -11.964 8.404 12.537 1.00 98.31 187 GLY A CA 1
ATOM 1502 C C . GLY A 1 187 ? -12.884 8.648 13.729 1.00 98.31 187 GLY A C 1
ATOM 1503 O O . GLY A 1 187 ? -12.828 7.940 14.732 1.00 98.31 187 GLY A O 1
ATOM 1504 N N . GLU A 1 188 ? -13.750 9.642 13.621 1.00 98.31 188 GLU A N 1
ATOM 1505 C CA . GLU A 1 188 ? -14.770 9.958 14.616 1.00 98.31 188 GLU A CA 1
ATOM 1506 C C . GLU A 1 188 ? -16.071 10.316 13.908 1.00 98.31 188 GLU A C 1
ATOM 1508 O O . GLU A 1 188 ? -16.081 11.154 13.011 1.00 98.31 188 GLU A O 1
ATOM 1513 N N . LEU A 1 189 ? -17.174 9.719 14.353 1.00 97.00 189 LEU A N 1
ATOM 1514 C CA . LEU A 1 189 ? -18.510 10.104 13.924 1.00 97.00 189 LEU A CA 1
ATOM 1515 C C . LEU A 1 189 ? -19.439 10.124 15.139 1.00 97.00 189 LEU A C 1
ATOM 1517 O O . LEU A 1 189 ? -19.738 9.088 15.732 1.00 97.00 189 LEU A O 1
ATOM 1521 N N . SER A 1 190 ? -19.894 11.321 15.512 1.00 94.44 190 SER A N 1
ATOM 1522 C CA . SER A 1 190 ? -20.750 11.543 16.685 1.00 94.44 190 SER A CA 1
ATOM 1523 C C . SER A 1 190 ? -20.141 10.973 17.980 1.00 94.44 190 SER A C 1
ATOM 1525 O O . SER A 1 190 ? -19.123 11.477 18.442 1.00 94.44 190 SER A O 1
ATOM 1527 N N . ASP A 1 191 ? -20.749 9.949 18.583 1.00 95.94 191 ASP A N 1
ATOM 1528 C CA . ASP A 1 191 ? -20.293 9.288 19.813 1.00 95.94 191 ASP A CA 1
ATOM 1529 C C . ASP A 1 191 ? -19.490 8.002 19.535 1.00 95.94 191 ASP A C 1
ATOM 1531 O O . ASP A 1 191 ? -19.298 7.175 20.431 1.00 95.94 191 ASP A O 1
ATOM 1535 N N . THR A 1 192 ? -19.025 7.815 18.299 1.00 98.06 192 THR A N 1
ATOM 1536 C CA . THR A 1 192 ? -18.299 6.621 17.866 1.00 98.06 192 THR A CA 1
ATOM 1537 C C . THR A 1 192 ? -16.877 6.967 17.432 1.00 98.06 192 THR A C 1
ATOM 1539 O O . THR A 1 192 ? -16.663 7.800 16.552 1.00 98.06 192 THR A O 1
ATOM 1542 N N . LEU A 1 193 ? -15.903 6.284 18.033 1.00 98.50 193 LEU A N 1
ATOM 1543 C CA . LEU A 1 193 ? -14.495 6.328 17.640 1.00 98.50 193 LEU A CA 1
ATOM 1544 C C . LEU A 1 193 ? -14.180 5.129 16.740 1.00 98.50 193 LEU A C 1
ATOM 1546 O O . LEU A 1 193 ? -14.432 3.992 17.129 1.00 98.50 193 LEU A O 1
ATOM 1550 N N . LEU A 1 194 ? -13.584 5.369 15.576 1.00 98.69 194 LEU A N 1
ATOM 1551 C CA . LEU A 1 194 ? -12.995 4.346 14.717 1.00 98.69 194 LEU A CA 1
ATOM 1552 C C . LEU A 1 194 ? -11.479 4.344 14.912 1.00 98.69 194 LEU A C 1
ATOM 1554 O O . LEU A 1 194 ? -10.822 5.360 14.693 1.00 98.69 194 LEU A O 1
ATOM 1558 N N . ILE A 1 195 ? -10.917 3.195 15.274 1.00 98.50 195 ILE A N 1
ATOM 1559 C CA . ILE A 1 195 ? -9.471 2.971 15.316 1.00 98.50 195 ILE A CA 1
ATOM 1560 C C . ILE A 1 195 ? -9.093 1.890 14.308 1.00 98.50 195 ILE A C 1
ATOM 1562 O O . ILE A 1 195 ? -9.664 0.797 14.282 1.00 98.50 195 ILE A O 1
ATOM 1566 N N . VAL A 1 196 ? -8.111 2.185 13.466 1.00 98.62 196 VAL A N 1
ATOM 1567 C CA . VAL A 1 196 ? -7.699 1.289 12.384 1.00 98.62 196 VAL A CA 1
ATOM 1568 C C . VAL A 1 196 ? -6.283 0.803 12.638 1.00 98.62 196 VAL A C 1
ATOM 1570 O O . VAL A 1 196 ? -5.408 1.608 12.961 1.00 98.62 196 VAL A O 1
ATOM 1573 N N . SER A 1 197 ? -6.050 -0.501 12.462 1.00 98.12 197 SER A N 1
ATOM 1574 C CA . SER A 1 197 ? -4.699 -1.031 12.294 1.00 98.12 197 SER A CA 1
ATOM 1575 C C . SER A 1 197 ? -4.413 -1.314 10.827 1.00 98.12 197 SER A C 1
ATOM 1577 O O . SER A 1 197 ? -5.041 -2.169 10.208 1.00 98.12 197 SER A O 1
ATOM 1579 N N . CYS A 1 198 ? -3.433 -0.625 10.267 1.00 97.81 198 CYS A N 1
ATOM 1580 C CA . CYS A 1 198 ? -3.017 -0.793 8.891 1.00 97.81 198 CYS A CA 1
ATOM 1581 C C . CYS A 1 198 ? -2.003 -1.937 8.787 1.00 97.81 198 CYS A C 1
ATOM 1583 O O . CYS A 1 198 ? -1.096 -2.102 9.612 1.00 97.81 198 CYS A O 1
ATOM 1585 N N . LYS A 1 199 ? -2.142 -2.763 7.753 1.00 95.06 199 LYS A N 1
ATOM 1586 C CA . LYS A 1 199 ? -1.159 -3.786 7.392 1.00 95.06 199 LYS A CA 1
ATOM 1587 C C . LYS A 1 199 ? -0.806 -3.606 5.926 1.00 95.06 199 LYS A C 1
ATOM 1589 O O . LYS A 1 199 ? -1.504 -4.092 5.046 1.00 95.06 199 LYS A O 1
ATOM 1594 N N . SER A 1 200 ? 0.308 -2.918 5.673 1.00 91.50 200 SER A N 1
ATOM 1595 C CA . SER A 1 200 ? 0.855 -2.667 4.330 1.00 91.50 200 SER A CA 1
ATOM 1596 C C . SER A 1 200 ? 1.535 -3.919 3.750 1.00 91.50 200 SER A C 1
ATOM 1598 O O . SER A 1 200 ? 2.735 -3.936 3.443 1.00 91.50 200 SER A O 1
ATOM 1600 N N . HIS A 1 201 ? 0.779 -5.017 3.688 1.00 88.69 201 HIS A N 1
ATOM 1601 C CA . HIS A 1 201 ? 1.206 -6.256 3.055 1.00 88.69 201 HIS A CA 1
ATOM 1602 C C . HIS A 1 201 ? 0.957 -6.145 1.544 1.00 88.69 201 HIS A C 1
ATOM 1604 O O . HIS A 1 201 ? -0.173 -5.861 1.143 1.00 88.69 201 HIS A O 1
ATOM 1610 N N . PRO A 1 202 ? 1.985 -6.307 0.696 1.00 84.25 202 PRO A N 1
ATOM 1611 C CA . PRO A 1 202 ? 1.819 -6.171 -0.741 1.00 84.25 202 PRO A CA 1
ATOM 1612 C C . PRO A 1 202 ? 1.114 -7.392 -1.334 1.00 84.25 202 PRO A C 1
ATOM 1614 O O . PRO A 1 202 ? 1.263 -8.508 -0.838 1.00 84.25 202 PRO A O 1
ATOM 1617 N N . TYR A 1 203 ? 0.390 -7.184 -2.432 1.00 84.81 203 TYR A N 1
ATOM 1618 C CA . TYR A 1 203 ? -0.082 -8.284 -3.266 1.00 84.81 203 TYR A CA 1
ATOM 1619 C C . TYR A 1 203 ? 1.102 -8.791 -4.093 1.00 84.81 203 TYR A C 1
ATOM 1621 O O . TYR A 1 203 ? 1.692 -8.032 -4.862 1.00 84.81 203 TYR A O 1
ATOM 1629 N N . THR A 1 204 ? 1.513 -10.039 -3.881 1.00 82.62 204 THR A N 1
ATOM 1630 C CA . THR A 1 204 ? 2.709 -10.600 -4.527 1.00 82.62 204 THR A CA 1
ATOM 1631 C C . THR A 1 204 ? 2.334 -11.625 -5.585 1.00 82.62 204 THR A C 1
ATOM 1633 O O . THR A 1 204 ? 1.308 -12.289 -5.480 1.00 82.62 204 THR A O 1
ATOM 1636 N N . ALA A 1 205 ? 3.220 -11.816 -6.562 1.00 80.06 205 ALA A N 1
ATOM 1637 C CA . ALA A 1 205 ? 3.135 -12.896 -7.543 1.00 80.06 205 ALA A CA 1
ATOM 1638 C C . ALA A 1 205 ? 2.912 -14.276 -6.896 1.00 80.06 205 ALA A C 1
ATOM 1640 O O . ALA A 1 205 ? 2.074 -15.046 -7.348 1.00 80.06 205 ALA A O 1
ATOM 1641 N N . SER A 1 206 ? 3.636 -14.586 -5.814 1.00 83.12 206 SER A N 1
ATOM 1642 C CA . SER A 1 206 ? 3.487 -15.858 -5.095 1.00 83.12 206 SER A CA 1
ATOM 1643 C C . SER A 1 206 ? 2.126 -15.985 -4.413 1.00 83.12 206 SER A C 1
ATOM 1645 O O . SER A 1 206 ? 1.570 -17.077 -4.355 1.00 83.12 206 SER A O 1
ATOM 1647 N N . TYR A 1 207 ? 1.577 -14.878 -3.911 1.00 87.25 207 TYR A N 1
ATOM 1648 C CA . TYR A 1 207 ? 0.235 -14.864 -3.343 1.00 87.25 207 TYR A CA 1
ATOM 1649 C C . TYR A 1 207 ? -0.829 -15.111 -4.419 1.00 87.25 207 TYR A C 1
ATOM 1651 O O . TYR A 1 207 ? -1.678 -15.979 -4.243 1.00 87.25 207 TYR A O 1
ATOM 1659 N N . ASP A 1 208 ? -0.717 -14.418 -5.555 1.00 85.62 208 ASP A N 1
ATOM 1660 C CA . ASP A 1 208 ? -1.587 -14.588 -6.726 1.00 85.62 208 ASP A CA 1
ATOM 1661 C C . ASP A 1 208 ? -1.537 -16.016 -7.293 1.00 85.62 208 ASP A C 1
ATOM 1663 O O . ASP A 1 208 ? -2.546 -16.585 -7.695 1.00 85.62 208 ASP A O 1
ATOM 1667 N N . ALA A 1 209 ? -0.359 -16.644 -7.239 1.00 85.44 209 ALA A N 1
ATOM 1668 C CA . ALA A 1 209 ? -0.157 -18.045 -7.598 1.00 85.44 209 ALA A CA 1
ATOM 1669 C C . ALA A 1 209 ? -0.865 -19.054 -6.699 1.00 85.44 209 ALA A C 1
ATOM 1671 O O . ALA A 1 209 ? -0.844 -20.250 -6.993 1.00 85.44 209 ALA A O 1
ATOM 1672 N N . GLY A 1 210 ? -1.409 -18.609 -5.569 1.00 86.31 210 GLY A N 1
ATOM 1673 C CA . GLY A 1 210 ? -1.893 -19.512 -4.544 1.00 86.31 210 GLY A CA 1
ATOM 1674 C C . GLY A 1 210 ? -0.769 -20.325 -3.900 1.00 86.31 210 GLY A C 1
ATOM 1675 O O . GLY A 1 210 ? -1.031 -21.438 -3.438 1.00 86.31 210 GLY A O 1
ATOM 1676 N N . ASP A 1 211 ? 0.475 -19.812 -3.852 1.00 90.25 211 ASP A N 1
ATOM 1677 C CA . ASP A 1 211 ? 1.555 -20.487 -3.122 1.00 90.25 211 ASP A CA 1
ATOM 1678 C C . ASP A 1 211 ? 1.104 -20.711 -1.680 1.00 90.25 211 ASP A C 1
ATOM 1680 O O . ASP A 1 211 ? 0.895 -19.771 -0.907 1.00 90.25 211 ASP A O 1
ATOM 1684 N N . HIS A 1 212 ? 0.950 -21.980 -1.312 1.00 90.62 212 HIS A N 1
ATOM 1685 C CA . HIS A 1 212 ? 0.267 -22.352 -0.083 1.00 90.62 212 HIS A CA 1
ATOM 1686 C C . HIS A 1 212 ? 0.940 -21.756 1.161 1.00 90.62 212 HIS A C 1
ATOM 1688 O O . HIS A 1 212 ? 0.267 -21.389 2.124 1.00 90.62 212 HIS A O 1
ATOM 1694 N N . LYS A 1 213 ? 2.275 -21.640 1.165 1.00 92.56 213 LYS A N 1
ATOM 1695 C CA . LYS A 1 213 ? 3.009 -21.017 2.273 1.00 92.56 213 LYS A CA 1
ATOM 1696 C C . LYS A 1 213 ? 2.714 -19.519 2.342 1.00 92.56 213 LYS A C 1
ATOM 1698 O O . LYS A 1 213 ? 2.426 -19.018 3.426 1.00 92.56 213 LYS A O 1
ATOM 1703 N N . THR A 1 214 ? 2.773 -18.823 1.212 1.00 89.88 214 THR A N 1
ATOM 1704 C CA . THR A 1 214 ? 2.505 -17.384 1.116 1.00 89.88 214 THR A CA 1
ATOM 1705 C C . THR A 1 214 ? 1.069 -17.066 1.524 1.00 89.88 214 THR A C 1
ATOM 1707 O O . THR A 1 214 ? 0.868 -16.237 2.410 1.00 89.88 214 THR A O 1
ATOM 1710 N N . VAL A 1 215 ? 0.080 -17.784 0.983 1.00 92.38 215 VAL A N 1
ATOM 1711 C CA . VAL A 1 215 ? -1.340 -17.604 1.328 1.00 92.38 215 VAL A CA 1
ATOM 1712 C C . VAL A 1 215 ? -1.583 -17.834 2.818 1.00 92.38 215 VAL A C 1
ATOM 1714 O O . VAL A 1 215 ? -2.189 -16.994 3.484 1.00 92.38 215 VAL A O 1
ATOM 1717 N N . ARG A 1 216 ? -1.051 -18.930 3.375 1.00 94.19 216 ARG A N 1
ATOM 1718 C CA . ARG A 1 216 ? -1.189 -19.240 4.805 1.00 94.19 216 ARG A CA 1
ATOM 1719 C C . ARG A 1 216 ? -0.568 -18.156 5.687 1.00 94.19 216 ARG A C 1
ATOM 1721 O O . ARG A 1 216 ? -1.166 -17.770 6.683 1.00 94.19 216 ARG A O 1
ATOM 1728 N N . ASN A 1 217 ? 0.609 -17.650 5.320 1.00 92.50 217 ASN A N 1
ATOM 1729 C CA . ASN A 1 217 ? 1.282 -16.595 6.077 1.00 92.50 217 ASN A CA 1
ATOM 1730 C C . ASN A 1 217 ? 0.473 -15.292 6.094 1.00 92.50 217 ASN A C 1
ATOM 1732 O O . ASN A 1 217 ? 0.402 -14.640 7.135 1.00 92.50 217 ASN A O 1
ATOM 1736 N N . VAL A 1 218 ? -0.141 -14.923 4.966 1.00 92.50 218 VAL A N 1
ATOM 1737 C CA . VAL A 1 218 ? -1.029 -13.754 4.887 1.00 92.50 218 VAL A CA 1
ATOM 1738 C C . VAL A 1 218 ? -2.265 -13.957 5.757 1.00 92.50 218 VAL A C 1
ATOM 1740 O O . VAL A 1 218 ? -2.575 -13.082 6.562 1.00 92.50 218 VAL A O 1
ATOM 1743 N N . ALA A 1 219 ? -2.920 -15.117 5.669 1.00 94.31 219 ALA A N 1
ATOM 1744 C CA . ALA A 1 219 ? -4.085 -15.425 6.497 1.00 94.31 219 ALA A CA 1
ATOM 1745 C C . ALA A 1 219 ? -3.753 -15.332 7.997 1.00 94.31 219 ALA A C 1
ATOM 1747 O O . ALA A 1 219 ? -4.406 -14.589 8.729 1.00 94.31 219 ALA A O 1
ATOM 1748 N N . SER A 1 220 ? -2.667 -15.975 8.442 1.00 95.06 220 SER A N 1
ATOM 1749 C CA . SER A 1 220 ? -2.221 -15.903 9.840 1.00 95.06 220 SER A CA 1
ATOM 1750 C C . SER A 1 220 ? -1.844 -14.485 10.278 1.00 95.06 220 SER A C 1
ATOM 1752 O O . SER A 1 220 ? -2.063 -14.120 11.431 1.00 95.06 220 SER A O 1
ATOM 1754 N N . LEU A 1 221 ? -1.273 -13.662 9.392 1.00 94.25 221 LEU A N 1
ATOM 1755 C CA . LEU A 1 221 ? -0.981 -12.257 9.693 1.00 94.25 221 LEU A CA 1
ATOM 1756 C C . LEU A 1 221 ? -2.268 -11.479 9.982 1.00 94.25 221 LEU A C 1
ATOM 1758 O O . LEU A 1 221 ? -2.312 -10.723 10.954 1.00 94.25 221 LEU A O 1
ATOM 1762 N N . VAL A 1 222 ? -3.298 -11.669 9.157 1.00 95.56 222 VAL A N 1
ATOM 1763 C CA . VAL A 1 222 ? -4.591 -10.988 9.301 1.00 95.56 222 VAL A CA 1
ATOM 1764 C C . VAL A 1 222 ? -5.306 -11.455 10.564 1.00 95.56 222 VAL A C 1
ATOM 1766 O O . VAL A 1 222 ? -5.717 -10.621 11.365 1.00 95.56 222 VAL A O 1
ATOM 1769 N N . GLU A 1 223 ? -5.388 -12.765 10.788 1.00 95.81 223 GLU A N 1
ATOM 1770 C CA . GLU A 1 223 ? -6.030 -13.352 11.971 1.00 95.81 223 GLU A CA 1
ATOM 1771 C C . GLU A 1 223 ? -5.387 -12.843 13.268 1.00 95.81 223 GLU A C 1
ATOM 1773 O O . GLU A 1 223 ? -6.080 -12.326 14.142 1.00 95.81 223 GLU A O 1
ATOM 1778 N N . ASN A 1 224 ? -4.053 -12.873 13.359 1.00 96.06 224 ASN A N 1
ATOM 1779 C CA . ASN A 1 224 ? -3.335 -12.357 14.526 1.00 96.06 224 ASN A CA 1
ATOM 1780 C C . ASN A 1 224 ? -3.559 -10.851 14.734 1.00 96.06 224 ASN A C 1
ATOM 1782 O O . ASN A 1 224 ? -3.668 -10.388 15.873 1.00 96.06 224 ASN A O 1
ATOM 1786 N N . ALA A 1 225 ? -3.613 -10.072 13.648 1.00 96.31 225 ALA A N 1
ATOM 1787 C CA . ALA A 1 225 ? -3.888 -8.642 13.727 1.00 96.31 225 ALA A CA 1
ATOM 1788 C C . ALA A 1 225 ? -5.308 -8.376 14.246 1.00 96.31 225 ALA A C 1
ATOM 1790 O O . ALA A 1 225 ? -5.472 -7.530 15.124 1.00 96.31 225 ALA A O 1
ATOM 1791 N N . VAL A 1 226 ? -6.301 -9.125 13.762 1.00 97.25 226 VAL A N 1
ATOM 1792 C CA . VAL A 1 226 ? -7.700 -9.025 14.197 1.00 97.25 226 VAL A CA 1
ATOM 1793 C C . VAL A 1 226 ? -7.842 -9.389 15.671 1.00 97.25 226 VAL A C 1
ATOM 1795 O O . VAL A 1 226 ? -8.420 -8.608 16.424 1.00 97.25 226 VAL A O 1
ATOM 1798 N N . THR A 1 227 ? -7.257 -10.506 16.118 1.00 96.81 227 THR A N 1
ATOM 1799 C CA . THR A 1 227 ? -7.282 -10.909 17.535 1.00 96.81 227 THR A CA 1
ATOM 1800 C C . THR A 1 227 ? -6.681 -9.830 18.430 1.00 96.81 227 THR A C 1
ATOM 1802 O O . THR A 1 227 ? -7.324 -9.385 19.381 1.00 96.81 227 THR A O 1
ATOM 1805 N N . LYS A 1 228 ? -5.483 -9.335 18.089 1.00 96.38 228 LYS A N 1
ATOM 1806 C CA . LYS A 1 228 ? -4.834 -8.258 18.848 1.00 96.38 228 LYS A CA 1
ATOM 1807 C C . LYS A 1 228 ? -5.701 -6.997 18.880 1.00 96.38 228 LYS A C 1
ATOM 1809 O O . LYS A 1 228 ? -5.783 -6.329 19.909 1.00 96.38 228 LYS A O 1
ATOM 1814 N N . TRP A 1 229 ? -6.327 -6.636 17.763 1.00 96.31 229 TRP A N 1
ATOM 1815 C CA . TRP A 1 229 ? -7.130 -5.419 17.687 1.00 96.31 229 TRP A CA 1
ATOM 1816 C C . TRP A 1 229 ? -8.439 -5.531 18.471 1.00 96.31 229 TRP A C 1
ATOM 1818 O O . TRP A 1 229 ? -8.824 -4.580 19.150 1.00 96.31 229 TRP A O 1
ATOM 1828 N N . ALA A 1 230 ? -9.067 -6.708 18.477 1.00 96.75 230 ALA A N 1
ATOM 1829 C CA . ALA A 1 230 ? -10.223 -6.995 19.319 1.00 96.75 230 ALA A CA 1
ATOM 1830 C C . ALA A 1 230 ? -9.892 -6.841 20.816 1.00 96.75 230 ALA A C 1
ATOM 1832 O O . ALA A 1 230 ? -10.661 -6.228 21.556 1.00 96.75 230 ALA A O 1
ATOM 1833 N N . GLU A 1 231 ? -8.719 -7.306 21.263 1.00 96.88 231 GLU A N 1
ATOM 1834 C CA . GLU A 1 231 ? -8.244 -7.104 22.642 1.00 96.88 231 GLU A CA 1
ATOM 1835 C C . GLU A 1 231 ? -8.020 -5.622 22.980 1.00 96.88 231 GLU A C 1
ATOM 1837 O O . GLU A 1 231 ? -8.347 -5.172 24.086 1.00 96.88 231 GLU A O 1
ATOM 1842 N N . VAL A 1 232 ? -7.484 -4.844 22.031 1.00 97.38 232 VAL A N 1
ATOM 1843 C CA . VAL A 1 232 ? -7.304 -3.391 22.182 1.00 97.38 232 VAL A CA 1
ATOM 1844 C C . VAL A 1 232 ? -8.656 -2.705 22.348 1.00 97.38 232 VAL A C 1
ATOM 1846 O O . VAL A 1 232 ? -8.834 -1.963 23.315 1.00 97.38 232 VAL A O 1
ATOM 1849 N N . VAL A 1 233 ? -9.620 -2.985 21.466 1.00 97.75 233 VAL A N 1
ATOM 1850 C CA . VAL A 1 233 ? -10.981 -2.432 21.555 1.00 97.75 233 VAL A CA 1
ATOM 1851 C C . VAL A 1 233 ? -11.625 -2.814 22.884 1.00 97.75 233 VAL A C 1
ATOM 1853 O O . VAL A 1 233 ? -12.053 -1.929 23.620 1.00 97.75 233 VAL A O 1
ATOM 1856 N N . ALA A 1 234 ? -11.609 -4.098 23.253 1.00 97.31 234 ALA A N 1
ATOM 1857 C CA . ALA A 1 234 ? -12.182 -4.572 24.511 1.00 97.31 234 ALA A CA 1
ATOM 1858 C C . ALA A 1 234 ? -11.561 -3.872 25.732 1.00 97.31 234 ALA A C 1
ATOM 1860 O O . ALA A 1 234 ? -12.271 -3.475 26.660 1.00 97.31 234 ALA A O 1
ATOM 1861 N N . THR A 1 235 ? -10.242 -3.658 25.718 1.00 97.12 235 THR A N 1
ATOM 1862 C CA . THR A 1 235 ? -9.536 -2.944 26.789 1.00 97.12 235 THR A CA 1
ATOM 1863 C C . THR A 1 235 ? -9.968 -1.483 26.877 1.00 97.12 235 THR A C 1
ATOM 1865 O O . THR A 1 235 ? -10.223 -0.992 27.977 1.00 97.12 235 THR A O 1
ATOM 1868 N N . LEU A 1 236 ? -10.055 -0.780 25.746 1.00 97.12 236 LEU A N 1
ATOM 1869 C CA . LEU A 1 236 ? -10.433 0.635 25.710 1.00 97.12 236 LEU A CA 1
ATOM 1870 C C . LEU A 1 236 ? -11.907 0.844 26.064 1.00 97.12 236 LEU A C 1
ATOM 1872 O O . LEU A 1 236 ? -12.223 1.781 26.791 1.00 97.12 236 LEU A O 1
ATOM 1876 N N . THR A 1 237 ? -12.793 -0.053 25.630 1.00 96.88 237 THR A N 1
ATOM 1877 C CA . THR A 1 237 ? -14.213 -0.033 26.003 1.00 96.88 237 THR A CA 1
ATOM 1878 C C . THR A 1 237 ? -14.406 -0.324 27.491 1.00 96.88 237 THR A C 1
ATOM 1880 O O . THR A 1 237 ? -15.172 0.367 28.156 1.00 96.88 237 THR A O 1
ATOM 1883 N N . GLY A 1 238 ? -13.690 -1.307 28.050 1.00 96.50 238 GLY A N 1
ATOM 1884 C CA . GLY A 1 238 ? -13.771 -1.638 29.478 1.00 96.50 238 GLY A CA 1
ATOM 1885 C C . GLY A 1 238 ? -13.060 -0.636 30.396 1.00 96.50 238 GLY A C 1
ATOM 1886 O O . GLY A 1 238 ? -13.354 -0.570 31.590 1.00 96.50 238 GLY A O 1
ATOM 1887 N N . ARG A 1 239 ? -12.105 0.136 29.863 1.00 96.06 239 ARG A N 1
ATOM 1888 C CA . ARG A 1 239 ? -11.316 1.144 30.591 1.00 96.06 239 ARG A CA 1
ATOM 1889 C C . ARG A 1 239 ? -11.172 2.414 29.742 1.00 96.06 239 ARG A C 1
ATOM 1891 O O . ARG A 1 239 ? -10.076 2.687 29.239 1.00 96.06 239 ARG A O 1
ATOM 1898 N N . PRO A 1 240 ? -12.246 3.214 29.609 1.00 96.19 240 PRO A N 1
ATOM 1899 C CA . PRO A 1 240 ? -12.257 4.381 28.730 1.00 96.19 240 PRO A CA 1
ATOM 1900 C C . PRO A 1 240 ? -11.374 5.527 29.236 1.00 96.19 240 PRO A C 1
ATOM 1902 O O . PRO A 1 240 ? -11.025 6.402 28.456 1.00 96.19 240 PRO A O 1
ATOM 1905 N N . VAL A 1 241 ? -10.955 5.516 30.506 1.00 97.44 241 VAL A N 1
ATOM 1906 C CA . VAL A 1 241 ? -10.035 6.515 31.069 1.00 97.44 241 VAL A CA 1
ATOM 1907 C C . VAL A 1 241 ? -8.698 5.863 31.415 1.00 97.44 241 VAL A C 1
ATOM 1909 O O . VAL A 1 241 ? -8.622 4.940 32.231 1.00 97.44 241 VAL A O 1
ATOM 1912 N N . GLY A 1 242 ? -7.630 6.359 30.794 1.00 96.25 242 GLY A N 1
ATOM 1913 C CA . GLY A 1 242 ? -6.266 5.864 30.944 1.00 96.25 242 GLY A CA 1
ATOM 1914 C C . GLY A 1 242 ? -5.334 6.807 31.702 1.00 96.25 242 GLY A C 1
ATOM 1915 O O . GLY A 1 242 ? -5.742 7.700 32.447 1.00 96.25 242 GLY A O 1
ATOM 1916 N N . ALA A 1 243 ? -4.033 6.571 31.537 1.00 96.75 243 ALA A N 1
ATOM 1917 C CA . ALA A 1 243 ? -2.978 7.460 32.019 1.00 96.75 243 ALA A CA 1
ATOM 1918 C C . ALA A 1 243 ? -2.773 8.668 31.089 1.00 96.75 243 ALA A C 1
ATOM 1920 O O . ALA A 1 243 ? -2.329 9.714 31.546 1.00 96.75 243 ALA A O 1
ATOM 1921 N N . ASN A 1 244 ? -3.072 8.515 29.795 1.00 96.38 244 ASN A N 1
ATOM 1922 C CA . ASN A 1 244 ? -2.866 9.540 28.768 1.00 96.38 244 ASN A CA 1
ATOM 1923 C C . ASN A 1 244 ? -4.052 9.699 27.799 1.00 96.38 244 ASN A C 1
ATOM 1925 O O . ASN A 1 244 ? -3.877 10.300 26.745 1.00 96.38 244 ASN A O 1
ATOM 1929 N N . TYR A 1 245 ? -5.224 9.141 28.117 1.00 96.81 245 TYR A N 1
ATOM 1930 C CA . TYR A 1 245 ? -6.431 9.262 27.295 1.00 96.81 245 TYR A CA 1
ATOM 1931 C C . TYR A 1 245 ? -7.695 9.319 28.153 1.00 96.81 245 TYR A C 1
ATOM 1933 O O . TYR A 1 245 ? -7.731 8.755 29.250 1.00 96.81 245 TYR A O 1
ATOM 1941 N N . ASP A 1 246 ? -8.729 9.955 27.608 1.00 96.94 246 ASP A N 1
ATOM 1942 C CA . ASP A 1 246 ? -10.106 9.880 28.081 1.00 96.94 246 ASP A CA 1
ATOM 1943 C C . ASP A 1 246 ? -11.028 9.699 26.868 1.00 96.94 246 ASP A C 1
ATOM 1945 O O . ASP A 1 246 ? -11.213 10.600 26.050 1.00 96.94 246 ASP A O 1
ATOM 1949 N N . PHE A 1 247 ? -11.558 8.491 26.732 1.00 97.12 247 PHE A N 1
ATOM 1950 C CA . PHE A 1 247 ? -12.475 8.061 25.684 1.00 97.12 247 PHE A CA 1
ATOM 1951 C C . PHE A 1 247 ? -13.904 7.893 26.215 1.00 97.12 247 PHE A C 1
ATOM 1953 O O . PHE A 1 247 ? -14.744 7.333 25.519 1.00 97.12 247 PHE A O 1
ATOM 1960 N N . SER A 1 248 ? -14.207 8.391 27.422 1.00 96.56 248 SER A N 1
ATOM 1961 C CA . SER A 1 248 ? -15.526 8.243 28.065 1.00 96.56 248 SER A CA 1
ATOM 1962 C C . SER A 1 248 ? -16.673 8.892 27.289 1.00 96.56 248 SER A C 1
ATOM 1964 O O . SER A 1 248 ? -17.823 8.484 27.435 1.00 96.56 248 SER A O 1
ATOM 1966 N N . ARG A 1 249 ? -16.365 9.868 26.429 1.00 96.12 249 ARG A N 1
ATOM 1967 C CA . ARG A 1 249 ? -17.342 10.495 25.530 1.00 96.12 249 ARG A CA 1
ATOM 1968 C C . ARG A 1 249 ? -17.855 9.567 24.431 1.00 96.12 249 ARG A C 1
ATOM 1970 O O . ARG A 1 249 ? -18.901 9.844 23.853 1.00 96.12 249 ARG A O 1
ATOM 1977 N N . TYR A 1 250 ? -17.098 8.522 24.100 1.00 97.75 250 TYR A N 1
ATOM 1978 C CA . TYR A 1 250 ? -17.458 7.600 23.038 1.00 97.75 250 TYR A CA 1
ATOM 1979 C C . TYR A 1 250 ? -18.311 6.480 23.610 1.00 97.75 250 TYR A C 1
ATOM 1981 O O . TYR A 1 250 ? -17.878 5.721 24.478 1.00 97.75 250 TYR A O 1
ATOM 1989 N N . ARG A 1 251 ? -19.521 6.343 23.080 1.00 96.94 251 ARG A N 1
ATOM 1990 C CA . ARG A 1 251 ? -20.406 5.220 23.385 1.00 96.94 251 ARG A CA 1
ATOM 1991 C C . ARG A 1 251 ? -19.914 3.933 22.730 1.00 96.94 251 ARG A C 1
ATOM 1993 O O . ARG A 1 251 ? -20.159 2.845 23.251 1.00 96.94 251 ARG A O 1
ATOM 2000 N N . ARG A 1 252 ? -19.253 4.052 21.576 1.00 97.38 252 ARG A N 1
ATOM 2001 C CA . ARG A 1 252 ? -18.748 2.926 20.787 1.00 97.38 252 ARG A CA 1
ATOM 2002 C C . ARG A 1 252 ? -17.311 3.186 20.361 1.00 97.38 252 ARG A C 1
ATOM 2004 O O . ARG A 1 252 ? -16.964 4.288 19.945 1.00 97.38 252 ARG A O 1
ATOM 2011 N N . ILE A 1 253 ? -16.493 2.143 20.429 1.00 98.19 253 ILE A N 1
ATOM 2012 C CA . ILE A 1 253 ? -15.165 2.116 19.821 1.00 98.19 253 ILE A CA 1
ATOM 2013 C C . ILE A 1 253 ? -15.186 0.973 18.811 1.00 98.19 253 ILE A C 1
ATOM 2015 O O . ILE A 1 253 ? -15.365 -0.183 19.189 1.00 98.19 253 ILE A O 1
ATOM 2019 N N . LEU A 1 254 ? -15.058 1.307 17.531 1.00 98.38 254 LEU A N 1
ATOM 2020 C CA . LEU A 1 254 ? -14.942 0.355 16.434 1.00 98.38 254 LEU A CA 1
ATOM 2021 C C . LEU A 1 254 ? -13.466 0.147 16.128 1.00 98.38 254 LEU A C 1
ATOM 2023 O O . LEU A 1 254 ? -12.722 1.115 15.976 1.00 98.38 254 LEU A O 1
ATOM 2027 N N . GLY A 1 255 ? -13.044 -1.109 16.023 1.00 98.00 255 GLY A N 1
ATOM 2028 C CA . GLY A 1 255 ? -11.684 -1.450 15.637 1.00 98.00 255 GLY A CA 1
ATOM 2029 C C . GLY A 1 255 ? -11.659 -2.373 14.437 1.00 98.00 255 GLY A C 1
ATOM 2030 O O . GLY A 1 255 ? -12.187 -3.475 14.518 1.00 98.00 255 GLY A O 1
ATOM 2031 N N . THR A 1 256 ? -10.972 -1.964 13.372 1.00 98.31 256 THR A N 1
ATOM 2032 C CA . THR A 1 256 ? -10.757 -2.791 12.177 1.00 98.31 256 THR A CA 1
ATOM 2033 C C . THR A 1 256 ? -9.282 -2.868 11.798 1.00 98.31 256 THR A C 1
ATOM 2035 O O . THR A 1 256 ? -8.512 -1.930 12.010 1.00 98.31 256 THR A O 1
ATOM 2038 N N . VAL A 1 257 ? -8.900 -3.967 11.161 1.00 98.31 257 VAL A N 1
ATOM 2039 C CA . VAL A 1 257 ? -7.667 -4.092 10.384 1.00 98.31 257 VAL A CA 1
ATOM 2040 C C . VAL A 1 257 ? -7.945 -3.651 8.944 1.00 98.31 257 VAL A C 1
ATOM 2042 O O . VAL A 1 257 ? -8.987 -3.996 8.392 1.00 98.31 257 VAL A O 1
ATOM 2045 N N . CYS A 1 258 ? -7.041 -2.882 8.341 1.00 98.19 258 CYS A N 1
ATOM 2046 C CA . CYS A 1 258 ? -7.133 -2.429 6.953 1.00 98.19 258 CYS A CA 1
ATOM 2047 C C . CYS A 1 258 ? -5.902 -2.884 6.158 1.00 98.19 258 CYS A C 1
ATOM 2049 O O . CYS A 1 258 ? -4.767 -2.742 6.629 1.00 98.19 258 CYS A O 1
ATOM 2051 N N . LEU A 1 259 ? -6.122 -3.428 4.962 1.00 96.81 259 LEU A N 1
ATOM 2052 C CA . LEU A 1 259 ? -5.086 -3.893 4.036 1.00 96.81 259 LEU A CA 1
ATOM 2053 C C . LEU A 1 259 ? -5.246 -3.236 2.657 1.00 96.81 259 LEU A C 1
ATOM 2055 O O . LEU A 1 259 ? -6.355 -2.863 2.295 1.00 96.81 259 LEU A O 1
ATOM 2059 N N . PRO A 1 260 ? -4.183 -3.121 1.839 1.00 94.50 260 PRO A N 1
ATOM 2060 C CA . PRO A 1 260 ? -4.299 -2.551 0.493 1.00 94.50 260 PRO A CA 1
ATOM 2061 C C . PRO A 1 260 ? -5.249 -3.316 -0.444 1.00 94.50 260 PRO A C 1
ATOM 2063 O O . PRO A 1 260 ? -5.783 -2.735 -1.378 1.00 94.50 260 PRO A O 1
ATOM 2066 N N . HIS A 1 261 ? -5.447 -4.612 -0.208 1.00 92.88 261 HIS A N 1
ATOM 2067 C CA . HIS A 1 261 ? -6.283 -5.515 -1.001 1.00 92.88 261 HIS A CA 1
ATOM 2068 C C . HIS A 1 261 ? -7.022 -6.478 -0.068 1.00 92.88 261 HIS A C 1
ATOM 2070 O O . HIS A 1 261 ? -6.627 -6.620 1.088 1.00 92.88 261 HIS A O 1
ATOM 2076 N N . THR A 1 262 ? -8.066 -7.150 -0.557 1.00 91.75 262 THR A N 1
ATOM 2077 C CA . THR A 1 262 ? -8.800 -8.161 0.219 1.00 91.75 262 THR A CA 1
ATOM 2078 C C . THR A 1 262 ? -7.967 -9.443 0.313 1.00 91.75 262 THR A C 1
ATOM 2080 O O . THR A 1 262 ? -7.766 -10.103 -0.710 1.00 91.75 262 THR A O 1
ATOM 2083 N N . PRO A 1 263 ? -7.460 -9.826 1.499 1.00 88.81 263 PRO A N 1
ATOM 2084 C CA . PRO A 1 263 ? -6.747 -11.082 1.646 1.00 88.81 263 PRO A CA 1
ATOM 2085 C C . PRO A 1 263 ? -7.736 -12.246 1.793 1.00 88.81 263 PRO A C 1
ATOM 2087 O O . PRO A 1 263 ? -8.740 -12.153 2.499 1.00 88.81 263 PRO A O 1
ATOM 2090 N N . TYR A 1 264 ? -7.401 -13.391 1.209 1.00 90.81 264 TYR A N 1
ATOM 2091 C CA . TYR A 1 264 ? -7.947 -14.680 1.613 1.00 90.81 264 TYR A CA 1
ATOM 2092 C C . TYR A 1 264 ? -7.752 -14.895 3.120 1.00 90.81 264 TYR A C 1
ATOM 2094 O O . TYR A 1 264 ? -6.627 -14.894 3.630 1.00 90.81 264 TYR A O 1
ATOM 2102 N N . THR A 1 265 ? -8.864 -15.130 3.807 1.00 91.62 265 THR A N 1
ATOM 2103 C CA . THR A 1 265 ? -8.941 -15.594 5.193 1.00 91.62 265 THR A CA 1
ATOM 2104 C C . THR A 1 265 ? -10.061 -16.623 5.292 1.00 91.62 265 THR A C 1
ATOM 2106 O O . THR A 1 265 ? -10.990 -16.624 4.480 1.00 91.62 265 THR A O 1
ATOM 2109 N N . SER A 1 266 ? -9.969 -17.532 6.261 1.00 90.31 266 SER A N 1
ATOM 2110 C CA . SER A 1 266 ? -11.064 -18.469 6.523 1.00 90.31 266 SER A CA 1
ATOM 2111 C C . SER A 1 266 ? -12.242 -17.732 7.164 1.00 90.31 266 SER A C 1
ATOM 2113 O O . SER A 1 266 ? -12.050 -16.723 7.844 1.00 90.31 266 SER A O 1
ATOM 2115 N N . LEU A 1 267 ? -13.459 -18.263 7.000 1.00 92.94 267 LEU A N 1
ATOM 2116 C CA . LEU A 1 267 ? -14.611 -17.781 7.764 1.00 92.94 267 LEU A CA 1
ATOM 2117 C C . LEU A 1 267 ? -14.301 -17.851 9.265 1.00 92.94 267 LEU A C 1
ATOM 2119 O O . LEU A 1 267 ? -13.862 -18.885 9.770 1.00 92.94 267 LEU A O 1
ATOM 2123 N N . GLY A 1 268 ? -14.524 -16.742 9.961 1.00 92.88 268 GLY A N 1
ATOM 2124 C CA . GLY A 1 268 ? -14.151 -16.579 11.363 1.00 92.88 268 GLY A CA 1
ATOM 2125 C C . GLY A 1 268 ? -13.980 -15.107 11.748 1.00 92.88 268 GLY A C 1
ATOM 2126 O O . GLY A 1 268 ? -14.484 -14.238 11.027 1.00 92.88 268 GLY A O 1
ATOM 2127 N N . PRO A 1 269 ? -13.234 -14.813 12.832 1.00 93.81 269 PRO A N 1
ATOM 2128 C CA . PRO A 1 269 ? -13.120 -13.468 13.398 1.00 93.81 269 PRO A CA 1
ATOM 2129 C C . PRO A 1 269 ? -12.737 -12.387 12.387 1.00 93.81 269 PRO 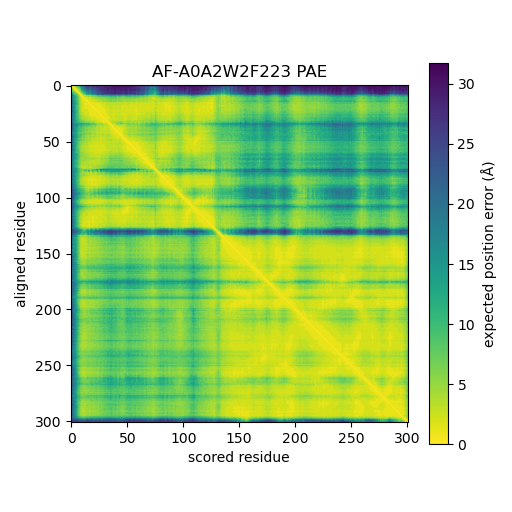A C 1
ATOM 2131 O O . PRO A 1 269 ? -13.284 -11.294 12.427 1.00 93.81 269 PRO A O 1
ATOM 2134 N N . ALA A 1 270 ? -11.848 -12.683 11.432 1.00 95.00 270 ALA A N 1
ATOM 2135 C CA . ALA A 1 270 ? -11.436 -11.715 10.412 1.00 95.00 270 ALA A CA 1
ATOM 2136 C C . ALA A 1 270 ? -12.581 -11.282 9.477 1.00 95.00 270 ALA A C 1
ATOM 2138 O O . ALA A 1 270 ? -12.614 -10.139 9.026 1.00 95.00 270 ALA A O 1
ATOM 2139 N N . THR A 1 271 ? -13.535 -12.179 9.222 1.00 95.25 271 THR A N 1
ATOM 2140 C CA . THR A 1 271 ? -14.684 -11.948 8.332 1.00 95.25 271 THR A CA 1
ATOM 2141 C C . THR A 1 271 ? -15.932 -11.442 9.061 1.00 95.25 271 THR A C 1
ATOM 2143 O O . THR A 1 271 ? -16.927 -11.125 8.405 1.00 95.25 271 THR A O 1
ATOM 2146 N N . GLU A 1 272 ? -15.905 -11.377 10.397 1.00 96.75 272 GLU A N 1
ATOM 2147 C CA . GLU A 1 272 ? -17.040 -10.932 11.207 1.00 96.75 272 GLU A CA 1
ATOM 2148 C C . GLU A 1 272 ? -17.372 -9.467 10.936 1.00 96.75 272 GLU A C 1
ATOM 2150 O O . GLU A 1 272 ? -16.486 -8.616 10.863 1.00 96.75 272 GLU A O 1
ATOM 2155 N N . VAL A 1 2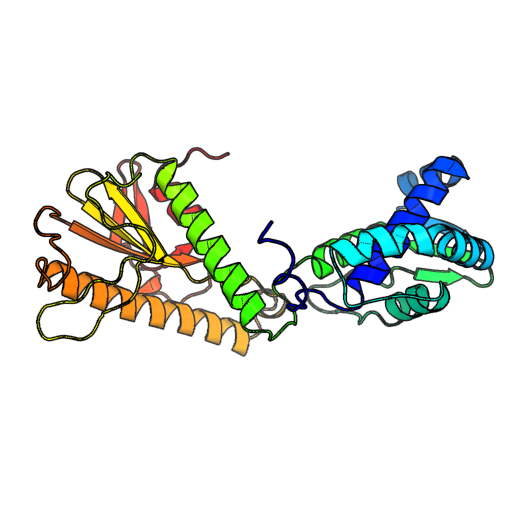73 ? -18.666 -9.177 10.808 1.00 97.69 273 VAL A N 1
ATOM 2156 C CA . VAL A 1 273 ? -19.184 -7.816 10.663 1.00 97.69 273 VAL A CA 1
ATOM 2157 C C . VAL A 1 273 ? -19.257 -7.171 12.045 1.00 97.69 273 VAL A C 1
ATOM 2159 O O . VAL A 1 273 ? -19.980 -7.651 12.915 1.00 97.69 273 VAL A O 1
ATOM 2162 N N . ILE A 1 274 ? -18.520 -6.078 12.238 1.00 97.38 274 ILE A N 1
ATOM 2163 C CA . ILE A 1 274 ? -18.444 -5.333 13.504 1.00 97.38 274 ILE A CA 1
ATOM 2164 C C . ILE A 1 274 ? -19.347 -4.093 13.517 1.00 97.38 274 ILE A C 1
ATOM 2166 O O . ILE A 1 274 ? -19.703 -3.591 14.584 1.00 97.38 274 ILE A O 1
ATOM 2170 N N . ASP A 1 275 ? -19.716 -3.589 12.339 1.00 97.94 275 ASP A N 1
ATOM 2171 C CA . ASP A 1 275 ? -20.654 -2.482 12.167 1.00 97.94 275 ASP A CA 1
ATOM 2172 C C . ASP A 1 275 ? -21.311 -2.537 10.778 1.00 97.94 275 ASP A C 1
ATOM 2174 O O . ASP A 1 275 ? -20.860 -3.244 9.877 1.00 97.94 275 ASP A O 1
ATOM 2178 N N . THR A 1 276 ? -22.407 -1.810 10.589 1.00 97.44 276 THR A N 1
ATOM 2179 C CA . THR A 1 276 ? -23.049 -1.624 9.287 1.00 97.44 276 THR A CA 1
ATOM 2180 C C . THR A 1 276 ? -23.484 -0.171 9.174 1.00 97.44 276 THR A C 1
ATOM 2182 O O . THR A 1 276 ? -24.182 0.334 10.054 1.00 97.44 276 THR A O 1
ATOM 2185 N N . ASN A 1 277 ? -23.067 0.503 8.101 1.00 95.25 277 ASN A N 1
ATOM 2186 C CA . ASN A 1 277 ? -23.402 1.910 7.900 1.00 95.25 277 ASN A CA 1
ATOM 2187 C C . ASN A 1 277 ? -24.880 2.099 7.500 1.00 95.25 277 ASN A C 1
ATOM 2189 O O . ASN A 1 277 ? -25.623 1.140 7.276 1.00 95.25 277 ASN A O 1
ATOM 2193 N N . ALA A 1 278 ? -25.314 3.355 7.370 1.00 91.19 278 ALA A N 1
ATOM 2194 C CA . ALA A 1 278 ? -26.698 3.696 7.027 1.00 91.19 278 ALA A CA 1
ATOM 2195 C C . ALA A 1 278 ? -27.157 3.155 5.655 1.00 91.19 278 ALA A C 1
ATOM 2197 O O . ALA A 1 278 ? -28.353 2.999 5.423 1.00 91.19 278 ALA A O 1
ATOM 2198 N N . GLN A 1 279 ? -26.219 2.859 4.754 1.00 92.94 279 GLN A N 1
ATOM 2199 C CA . GLN A 1 279 ? -26.457 2.313 3.417 1.00 92.94 279 GLN A CA 1
ATOM 2200 C C . GLN A 1 279 ? -26.403 0.776 3.386 1.00 92.94 279 GLN A C 1
ATOM 2202 O O . GLN A 1 279 ? -26.449 0.184 2.307 1.00 92.94 279 GLN A O 1
ATOM 2207 N N . GLY A 1 280 ? -26.289 0.115 4.542 1.00 95.19 280 GLY A N 1
ATOM 2208 C CA . GLY A 1 280 ? -26.228 -1.344 4.631 1.00 95.19 280 GLY A CA 1
ATOM 2209 C C . GLY A 1 280 ? -24.867 -1.939 4.259 1.00 95.19 280 GLY A C 1
ATOM 2210 O O . GLY A 1 280 ? -24.765 -3.155 4.106 1.00 95.19 280 GLY A O 1
ATOM 2211 N N . GLN A 1 281 ? -23.824 -1.117 4.109 1.00 96.50 281 GLN A N 1
ATOM 2212 C CA . GLN A 1 281 ? -22.474 -1.614 3.854 1.00 96.50 281 GLN A CA 1
ATOM 2213 C C . GLN A 1 281 ? -21.869 -2.121 5.167 1.00 96.50 281 GLN A C 1
ATOM 2215 O O . GLN A 1 281 ? -21.914 -1.399 6.166 1.00 96.50 281 GLN A O 1
ATOM 2220 N N . PRO A 1 282 ? -21.319 -3.343 5.202 1.00 97.19 282 PRO A N 1
ATOM 2221 C CA . PRO A 1 282 ? -20.706 -3.905 6.399 1.00 97.19 282 PRO A CA 1
ATOM 2222 C C . PRO A 1 282 ? -19.264 -3.421 6.591 1.00 97.19 282 PRO A C 1
ATOM 2224 O O . PRO A 1 282 ? -18.467 -3.457 5.655 1.00 97.19 282 PRO A O 1
ATOM 2227 N N . LEU A 1 283 ? -18.906 -3.082 7.828 1.00 97.88 283 LEU A N 1
ATOM 2228 C CA . LEU A 1 283 ? -17.518 -3.021 8.280 1.00 97.88 283 LEU A CA 1
ATOM 2229 C C . LEU A 1 283 ? -17.163 -4.360 8.910 1.00 97.88 283 LEU A C 1
ATOM 2231 O O . LEU A 1 283 ? -17.817 -4.779 9.867 1.00 97.88 283 LEU A O 1
ATOM 2235 N N . ARG A 1 284 ? -16.128 -5.025 8.402 1.00 97.62 284 ARG A N 1
ATOM 2236 C CA . ARG A 1 284 ? -15.616 -6.264 9.006 1.00 97.62 284 ARG A CA 1
ATOM 2237 C C . ARG A 1 284 ? -14.489 -6.006 9.994 1.00 97.62 284 ARG A C 1
ATOM 2239 O O . ARG A 1 284 ? -13.994 -4.889 10.090 1.00 97.62 284 ARG A O 1
ATOM 2246 N N . ALA A 1 285 ? -14.070 -7.029 10.728 1.00 97.50 285 ALA A N 1
ATOM 2247 C CA . ALA A 1 285 ? -12.883 -6.934 11.572 1.00 97.50 285 ALA A CA 1
ATOM 2248 C C . ALA A 1 285 ? -11.590 -6.773 10.749 1.00 97.50 285 ALA A C 1
ATOM 2250 O O . ALA A 1 285 ? -10.647 -6.133 11.214 1.00 97.50 285 ALA A O 1
ATOM 2251 N N . ALA A 1 286 ? -11.547 -7.315 9.528 1.00 97.69 286 ALA A N 1
ATOM 2252 C CA . ALA A 1 286 ? -10.531 -7.030 8.521 1.00 97.69 286 ALA A CA 1
ATOM 2253 C C . ALA A 1 286 ? -11.193 -6.599 7.206 1.00 97.69 286 ALA A C 1
ATOM 2255 O O . ALA A 1 286 ? -12.120 -7.254 6.738 1.00 97.69 286 ALA A O 1
ATOM 2256 N N . ASN A 1 287 ? -10.700 -5.512 6.613 1.00 97.25 287 ASN A N 1
ATOM 2257 C CA . ASN A 1 287 ? -11.191 -4.969 5.348 1.00 97.25 287 ASN A CA 1
ATOM 2258 C C . ASN A 1 287 ? -10.016 -4.640 4.423 1.00 97.25 287 ASN A C 1
ATOM 2260 O O . ASN A 1 287 ? -8.912 -4.316 4.879 1.00 97.25 287 ASN A O 1
ATOM 2264 N N . SER A 1 288 ? -10.266 -4.662 3.122 1.00 97.06 288 SER A N 1
ATOM 2265 C CA . SER A 1 288 ? -9.430 -3.947 2.168 1.00 97.06 288 SER A CA 1
ATOM 2266 C C . SER A 1 288 ? -9.645 -2.435 2.271 1.00 97.06 288 SER A C 1
ATOM 2268 O O . SER A 1 288 ? -10.611 -1.948 2.865 1.00 97.06 288 SER A O 1
ATOM 2270 N N . PHE A 1 289 ? -8.743 -1.678 1.654 1.00 97.25 289 PHE A N 1
ATOM 2271 C CA . PHE A 1 289 ? -8.852 -0.233 1.529 1.00 97.25 289 PHE A CA 1
ATOM 2272 C C . PHE A 1 289 ? -10.172 0.177 0.860 1.00 97.25 289 PHE A C 1
ATOM 2274 O O . PHE A 1 289 ? -10.838 1.094 1.331 1.00 97.25 289 PHE A O 1
ATOM 2281 N N . GLU A 1 290 ? -10.581 -0.535 -0.193 1.00 96.19 290 GLU A N 1
ATOM 2282 C CA . GLU A 1 290 ? -11.822 -0.263 -0.927 1.00 96.19 290 GLU A CA 1
ATOM 2283 C C . GLU A 1 290 ? -13.076 -0.599 -0.105 1.00 96.19 290 GLU A C 1
ATOM 2285 O O . GLU A 1 290 ? -14.050 0.159 -0.110 1.00 96.19 290 GLU A O 1
ATOM 2290 N N . GLU A 1 291 ? -13.054 -1.697 0.654 1.00 96.88 291 GLU A N 1
ATOM 2291 C CA . GLU A 1 291 ? -14.150 -2.069 1.557 1.00 96.88 291 GLU A CA 1
ATOM 2292 C C . GLU A 1 291 ? -14.324 -1.031 2.674 1.00 96.88 291 GLU A C 1
ATOM 2294 O O . GLU A 1 291 ? -15.447 -0.600 2.953 1.00 96.88 291 GLU A O 1
ATOM 2299 N N . LEU A 1 292 ? -13.216 -0.561 3.262 1.00 97.81 292 LEU A N 1
ATOM 2300 C CA . LEU A 1 292 ? -13.244 0.519 4.247 1.00 97.81 292 LEU A CA 1
ATOM 2301 C C . LEU A 1 292 ? -13.770 1.822 3.629 1.00 97.81 292 LEU A C 1
ATOM 2303 O O . LEU A 1 292 ? -14.641 2.456 4.220 1.00 97.81 292 LEU A O 1
ATOM 2307 N N . ALA A 1 293 ? -13.291 2.206 2.442 1.00 97.44 293 ALA A N 1
ATOM 2308 C CA . ALA A 1 293 ? -13.766 3.393 1.725 1.00 97.44 293 ALA A CA 1
ATOM 2309 C C . ALA A 1 293 ? -15.280 3.340 1.473 1.00 97.44 293 ALA A C 1
ATOM 2311 O O . ALA A 1 293 ? -15.996 4.314 1.720 1.00 97.44 293 ALA A O 1
ATOM 2312 N N . THR A 1 294 ? -15.774 2.173 1.060 1.00 96.56 294 THR A N 1
ATOM 2313 C CA . THR A 1 294 ? -17.198 1.923 0.818 1.00 96.56 294 THR A CA 1
ATOM 2314 C C . THR A 1 294 ? -18.021 2.063 2.100 1.00 96.56 294 THR A C 1
ATOM 2316 O O . THR A 1 294 ? -19.067 2.715 2.092 1.00 96.56 294 THR A O 1
ATOM 2319 N N . TRP A 1 295 ? -17.555 1.506 3.222 1.00 97.75 295 TRP A N 1
ATOM 2320 C CA . TRP A 1 295 ? -18.245 1.651 4.509 1.00 97.75 295 TRP A CA 1
ATOM 2321 C C . TRP A 1 295 ? -18.211 3.094 5.042 1.00 97.75 295 TRP A C 1
ATOM 2323 O O . TRP A 1 295 ? -19.212 3.571 5.581 1.00 97.75 295 TRP A O 1
ATOM 2333 N N . LEU A 1 296 ? -17.109 3.823 4.837 1.00 97.38 296 LEU A N 1
ATOM 2334 C CA . LEU A 1 296 ? -16.990 5.241 5.204 1.00 97.38 296 LEU A CA 1
ATOM 2335 C C . LEU A 1 296 ? -17.903 6.158 4.370 1.00 97.38 296 LEU A C 1
ATOM 2337 O O . LEU A 1 296 ? -18.102 7.316 4.742 1.00 97.38 296 LEU A O 1
ATOM 2341 N N . GLY A 1 297 ? -18.459 5.657 3.261 1.00 93.25 297 GLY A N 1
ATOM 2342 C CA . GLY A 1 297 ? -19.274 6.438 2.334 1.00 93.25 297 GLY A CA 1
ATOM 2343 C C . GLY A 1 297 ? -18.447 7.391 1.473 1.00 93.25 297 GLY A C 1
ATOM 2344 O O . GLY A 1 297 ? -18.952 8.441 1.083 1.00 93.25 297 GLY A O 1
ATOM 2345 N N . ALA A 1 298 ? -17.181 7.057 1.205 1.00 87.81 298 ALA A N 1
ATOM 2346 C CA . ALA A 1 298 ? -16.369 7.810 0.259 1.00 87.81 298 ALA A CA 1
ATOM 2347 C C . ALA A 1 298 ? -16.988 7.713 -1.146 1.00 87.81 298 ALA A C 1
ATOM 2349 O O . ALA A 1 298 ? -17.394 6.631 -1.584 1.00 87.81 298 ALA A O 1
ATOM 2350 N N . GLU A 1 299 ? -17.080 8.841 -1.851 1.00 74.19 299 GLU A N 1
ATOM 2351 C CA . GLU A 1 299 ? -17.493 8.837 -3.253 1.00 74.19 299 GLU A CA 1
ATOM 2352 C C . GLU A 1 299 ? -16.484 8.022 -4.071 1.00 74.19 299 GLU A C 1
ATOM 2354 O O . GLU A 1 299 ? -15.275 8.104 -3.846 1.00 74.19 299 GLU A O 1
ATOM 2359 N N . LYS A 1 300 ? -16.977 7.209 -5.012 1.00 59.91 300 LYS A N 1
ATOM 2360 C CA . LYS A 1 300 ? -16.100 6.522 -5.964 1.00 59.91 300 LYS A CA 1
ATOM 2361 C C . LYS A 1 300 ? -15.443 7.590 -6.841 1.00 59.91 300 LYS A C 1
ATOM 2363 O O . LYS A 1 300 ? -16.135 8.192 -7.660 1.00 59.91 300 LYS A O 1
ATOM 2368 N N . GLY A 1 301 ? -14.158 7.848 -6.603 1.00 46.75 301 GLY A N 1
ATOM 2369 C CA . GLY A 1 301 ? -13.309 8.664 -7.476 1.00 46.75 301 GLY A CA 1
ATOM 2370 C C . GLY A 1 301 ? -13.043 7.995 -8.815 1.00 46.75 301 GLY A C 1
ATOM 2371 O O . GLY A 1 301 ? -13.108 6.745 -8.875 1.00 46.75 301 GLY A O 1
#

Nearest PDB structures (foldseek):
  8ibx-assembly1_C  TM=4.105E-01  e=4.516E-01  Bombyx mori
  5ltn-assembly1_A  TM=4.892E-01  e=1.579E+00  Mammarenavirus choriomeningitidis
  5zyv-assembly1_A  TM=3.155E-01  e=2.028E+00  Homo sapiens
  7ux2-assembly1_A  TM=1.464E-01  e=4.869E+00  Homo sapiens

Organism: NCBI:txid2070368

Mean predicted aligned error: 7.19 Å

Solvent-accessible surface area (backbone atoms only — not comparable to full-atom values): 16929 Å² total; per-residue (Å²): 146,87,86,76,87,72,72,88,76,68,74,66,67,55,85,52,41,64,34,50,52,51,52,54,52,35,48,51,51,42,46,73,75,73,33,72,64,43,50,54,37,32,75,73,70,41,30,40,75,47,46,46,68,57,51,46,50,45,32,54,70,42,41,71,62,49,47,62,58,41,44,77,79,45,72,85,71,82,75,92,46,39,63,60,35,53,52,46,57,72,66,54,80,86,44,80,70,62,75,54,68,69,69,35,68,44,84,59,82,67,35,31,37,37,32,50,62,29,42,51,53,49,48,58,55,46,69,43,85,66,77,80,62,84,44,66,65,55,56,45,54,50,33,58,52,46,26,50,51,54,31,52,56,33,58,74,27,81,31,34,54,55,96,85,47,76,55,67,62,39,62,52,23,48,68,98,54,68,66,74,56,65,28,40,19,45,29,28,48,96,44,31,37,38,40,29,43,64,46,70,61,67,91,42,55,54,45,75,69,57,36,66,66,52,40,49,52,52,26,52,51,49,44,54,49,29,55,54,41,51,54,51,39,53,48,42,71,77,43,31,62,36,70,78,45,76,46,71,77,39,84,41,70,47,55,30,32,36,22,75,54,77,73,72,64,70,92,49,74,38,65,37,71,77,47,63,40,99,85,70,37,61,36,32,22,42,31,16,48,65,51,47,37,54,37,58,63,48,78,89,125

pLDDT: mean 88.69, std 12.04, range [30.62, 98.69]

Radius of gyration: 25.02 Å; Cα contacts (8 Å, |Δi|>4): 444; chains: 1; bounding box: 56×46×75 Å